Protein AF-A0A6J8BRH9-F1 (afdb_monomer_lite)

Radius of gyration: 33.83 Å; chains: 1; bounding box: 66×39×94 Å

Foldseek 3Di:
DVLVVVLQVLLQVLLVVLCCQFQVLAPPPDPPDPDVVVSVVSNVQSVVVLVPDHPVCSSQQVPPPPDDPRDRPGTNGDPVRVVVSVVSSVVSVCSVVVVVVVCCVVVVVVCVVVVVLVVVLVVVVVVVVVVPQDPDVCNVVVVVVVVVVVVVDDPPDPVVVVVVVVVVVVVVVVNVVVVVVSVVVVVVVVVVVVVVVVVVVVVVVD

pLDDT: mean 74.76, std 11.79, range [47.53, 92.44]

InterPro domains:
  IPR050927 Transient receptor potential cation channel M [PTHR13800] (3-204)

Secondary structure (DSSP, 8-state):
-HHHHHHHHHHHHHHHHHHHHH-TT-----TT---HHHHHHHHHHHHHHHTT---HHHHTT---S---TT-TT-----THHHHHHHHHHHHHHHHHHHHHHHHHHHHHHHHHHHHHHHHHHHHHHHHHHHHSS--TTTHHHHHHHHHHHHHHS-TT-THHHHHHHHHHHHHHHHHHHHHHHHHHHHHHHHHHHHHHHHHHHHTT--

Organism: Mytilus coruscus (NCBI:txid42192)

Structure (mmCIF, N/CA/C/O backbone):
data_AF-A0A6J8BRH9-F1
#
_entry.id   AF-A0A6J8BRH9-F1
#
loop_
_atom_site.group_PDB
_atom_site.id
_atom_site.type_symbol
_atom_site.label_atom_id
_atom_site.label_alt_id
_atom_site.label_comp_id
_atom_site.label_asym_id
_atom_site.label_entity_id
_atom_site.label_seq_id
_atom_site.pdbx_PDB_ins_code
_atom_site.Cartn_x
_atom_site.Cartn_y
_atom_site.Cartn_z
_atom_site.occupancy
_atom_site.B_iso_or_equiv
_atom_site.auth_seq_id
_atom_site.auth_comp_id
_atom_site.auth_asym_id
_atom_site.auth_atom_id
_atom_site.pdbx_PDB_model_num
ATOM 1 N N . MET A 1 1 ? -7.204 -7.139 -3.405 1.00 72.88 1 MET A N 1
ATOM 2 C CA . MET A 1 1 ? -7.103 -8.160 -4.470 1.00 72.88 1 MET A CA 1
ATOM 3 C C . MET A 1 1 ? -7.264 -7.558 -5.860 1.00 72.88 1 MET A C 1
ATOM 5 O O . MET A 1 1 ? -6.291 -7.585 -6.588 1.00 72.88 1 MET A O 1
ATOM 9 N N . GLN A 1 2 ? -8.403 -6.949 -6.219 1.00 81.94 2 GLN A N 1
ATOM 10 C CA . GLN A 1 2 ? -8.623 -6.393 -7.574 1.00 81.94 2 GLN A CA 1
ATOM 11 C C . GLN A 1 2 ? -7.566 -5.365 -8.014 1.00 81.94 2 GLN A C 1
ATOM 13 O O . GLN A 1 2 ? -7.075 -5.433 -9.131 1.00 81.94 2 GLN A O 1
ATOM 18 N N . TYR A 1 3 ? -7.159 -4.476 -7.105 1.00 83.31 3 TYR A N 1
ATOM 19 C CA . TYR A 1 3 ? -6.079 -3.519 -7.345 1.00 83.31 3 TYR A CA 1
ATOM 20 C C . TYR A 1 3 ? -4.750 -4.186 -7.745 1.00 83.31 3 TYR A C 1
ATOM 22 O O . TYR A 1 3 ? -4.126 -3.776 -8.716 1.00 83.31 3 TYR A O 1
ATOM 30 N N . LEU A 1 4 ? -4.357 -5.252 -7.038 1.00 85.62 4 LEU A N 1
ATOM 31 C CA . LEU A 1 4 ? -3.109 -5.968 -7.314 1.00 85.62 4 LEU A CA 1
ATOM 32 C C . LEU A 1 4 ? -3.134 -6.617 -8.698 1.00 85.62 4 LEU A C 1
ATOM 34 O O . LEU A 1 4 ? -2.131 -6.584 -9.391 1.00 85.62 4 LEU A O 1
ATOM 38 N N . VAL A 1 5 ? -4.290 -7.135 -9.125 1.00 88.81 5 VAL A N 1
ATOM 39 C CA . VAL A 1 5 ? -4.449 -7.730 -10.461 1.00 88.81 5 VAL A CA 1
ATOM 40 C C . VAL A 1 5 ? -4.259 -6.676 -11.556 1.00 88.81 5 VAL A C 1
ATOM 42 O O . VAL A 1 5 ? -3.514 -6.899 -12.506 1.00 88.81 5 VAL A O 1
ATOM 45 N N . ILE A 1 6 ? -4.874 -5.500 -11.406 1.00 88.94 6 ILE A N 1
ATOM 46 C CA . ILE A 1 6 ? -4.730 -4.399 -12.373 1.00 88.94 6 ILE A CA 1
ATOM 47 C C . ILE A 1 6 ? -3.273 -3.918 -12.424 1.00 88.94 6 ILE A C 1
ATOM 49 O O . ILE A 1 6 ? -2.717 -3.747 -13.504 1.00 88.94 6 ILE A O 1
ATOM 53 N N . LEU A 1 7 ? -2.636 -3.772 -11.261 1.00 88.88 7 LEU A N 1
ATOM 54 C CA . LEU A 1 7 ? -1.235 -3.376 -11.148 1.00 88.88 7 LEU A CA 1
ATOM 55 C C . LEU A 1 7 ? -0.293 -4.398 -11.803 1.00 88.88 7 LEU A C 1
ATOM 57 O O . LEU A 1 7 ? 0.584 -4.007 -12.564 1.00 88.88 7 LEU A O 1
ATOM 61 N N . THR A 1 8 ? -0.510 -5.700 -11.599 1.00 89.44 8 THR A N 1
ATOM 62 C CA . THR A 1 8 ? 0.300 -6.742 -12.254 1.00 89.44 8 THR A CA 1
ATOM 63 C C . THR A 1 8 ? 0.185 -6.720 -13.777 1.00 89.44 8 THR A C 1
ATOM 65 O O . THR A 1 8 ? 1.184 -6.924 -14.460 1.00 89.44 8 THR A O 1
ATOM 68 N N . ILE A 1 9 ? -1.004 -6.429 -14.316 1.00 91.38 9 ILE A N 1
ATOM 69 C CA . ILE A 1 9 ? -1.216 -6.329 -15.767 1.00 91.38 9 ILE A CA 1
ATOM 70 C C . ILE A 1 9 ? -0.469 -5.114 -16.331 1.00 91.38 9 ILE A C 1
ATOM 72 O O . ILE A 1 9 ? 0.171 -5.227 -17.373 1.00 91.38 9 ILE A O 1
ATOM 76 N N . LEU A 1 10 ? -0.506 -3.975 -15.633 1.00 91.31 10 LEU A N 1
ATOM 77 C CA . LEU A 1 10 ? 0.216 -2.765 -16.039 1.00 91.31 10 LEU A CA 1
ATOM 78 C C . LEU A 1 10 ? 1.737 -2.950 -16.004 1.00 91.31 10 LEU A C 1
ATOM 80 O O . LEU A 1 10 ? 2.406 -2.557 -16.955 1.00 91.31 10 LEU A O 1
ATOM 84 N N . ILE A 1 11 ? 2.272 -3.584 -14.954 1.00 92.25 11 ILE A N 1
ATOM 85 C CA . ILE A 1 11 ? 3.708 -3.894 -14.842 1.00 92.25 11 ILE A CA 1
ATOM 86 C C . ILE A 1 11 ? 4.146 -4.803 -15.995 1.00 92.25 11 ILE A C 1
ATOM 88 O O . ILE A 1 11 ? 5.157 -4.535 -16.639 1.00 92.25 11 ILE A O 1
ATOM 92 N N . PHE A 1 12 ? 3.378 -5.858 -16.284 1.00 91.38 12 PHE A N 1
ATOM 93 C CA . PHE A 1 12 ? 3.691 -6.773 -17.380 1.00 91.38 12 PHE A CA 1
ATOM 94 C C . PHE A 1 12 ? 3.662 -6.062 -18.739 1.00 91.38 12 PHE A C 1
ATOM 96 O O . PHE A 1 12 ? 4.592 -6.214 -19.528 1.00 91.38 12 PHE A O 1
ATOM 103 N N . ALA A 1 13 ? 2.638 -5.243 -18.998 1.00 92.12 13 ALA A N 1
ATOM 104 C CA . ALA A 1 13 ? 2.520 -4.488 -20.243 1.00 92.12 13 ALA A CA 1
ATOM 105 C C . ALA A 1 13 ? 3.693 -3.513 -20.451 1.00 92.12 13 ALA A C 1
ATOM 107 O O . ALA A 1 13 ? 4.291 -3.506 -21.525 1.00 92.12 13 ALA A O 1
ATOM 108 N N . ALA A 1 14 ? 4.057 -2.738 -19.425 1.00 91.31 14 ALA A N 1
ATOM 109 C CA . ALA A 1 14 ? 5.187 -1.812 -19.492 1.00 91.31 14 ALA A CA 1
ATOM 110 C C . ALA A 1 14 ? 6.524 -2.545 -19.689 1.00 91.31 14 ALA A C 1
ATOM 112 O O . ALA A 1 14 ? 7.329 -2.136 -20.520 1.00 91.31 14 ALA A O 1
ATOM 113 N N . GLY A 1 15 ? 6.728 -3.671 -18.996 1.00 90.31 15 GLY A N 1
ATOM 114 C CA . GLY A 1 15 ? 7.932 -4.490 -19.146 1.00 90.31 15 GLY A CA 1
ATOM 115 C C . GLY A 1 15 ? 8.133 -4.995 -20.573 1.00 90.31 15 GLY A C 1
ATOM 116 O O . GLY A 1 15 ? 9.235 -4.885 -21.111 1.00 90.31 15 GLY A O 1
ATOM 117 N N . VAL A 1 16 ? 7.072 -5.498 -21.219 1.00 88.44 16 VAL A N 1
ATOM 118 C CA . VAL A 1 16 ? 7.152 -5.946 -22.621 1.00 88.44 16 VAL A CA 1
ATOM 119 C C . VAL A 1 16 ? 7.504 -4.785 -23.552 1.00 88.44 16 VAL A C 1
ATOM 121 O O . VAL A 1 16 ? 8.342 -4.960 -24.432 1.00 88.44 16 VAL A O 1
ATOM 124 N N . VAL A 1 17 ? 6.914 -3.602 -23.349 1.00 89.00 17 VAL A N 1
ATOM 125 C CA . VAL A 1 17 ? 7.198 -2.413 -24.172 1.00 89.00 17 VAL A CA 1
ATOM 126 C C . VAL A 1 17 ? 8.648 -1.951 -24.012 1.00 89.00 17 VAL A C 1
ATOM 128 O O . VAL A 1 17 ? 9.311 -1.694 -25.013 1.00 89.00 17 VAL A O 1
ATOM 131 N N . TYR A 1 18 ? 9.178 -1.906 -22.787 1.00 87.19 18 TYR A N 1
ATOM 132 C CA . TYR A 1 18 ? 10.583 -1.550 -22.563 1.00 87.19 18 TYR A CA 1
ATOM 133 C C . TYR A 1 18 ? 11.533 -2.551 -23.207 1.00 87.19 18 TYR A C 1
ATOM 135 O O . TYR A 1 18 ? 12.453 -2.155 -23.913 1.00 87.19 18 TYR A O 1
ATOM 143 N N . HIS A 1 19 ? 11.290 -3.849 -23.022 1.00 81.88 19 HIS A N 1
ATOM 144 C CA . HIS A 1 19 ? 12.142 -4.871 -23.619 1.00 81.88 19 HIS A CA 1
ATOM 145 C C . HIS A 1 19 ? 12.060 -4.859 -25.155 1.00 81.88 19 HIS A C 1
ATOM 147 O O . HIS A 1 19 ? 13.045 -5.169 -25.814 1.00 81.88 19 HIS A O 1
ATOM 153 N N . ALA A 1 20 ? 10.911 -4.511 -25.740 1.00 83.06 20 ALA A N 1
ATOM 154 C CA . ALA A 1 20 ? 10.769 -4.390 -27.189 1.00 83.06 20 ALA A CA 1
ATOM 155 C C . ALA A 1 20 ? 11.531 -3.182 -27.760 1.00 83.06 20 ALA A C 1
ATOM 157 O O . ALA A 1 20 ? 12.119 -3.298 -28.831 1.00 83.06 20 ALA A O 1
ATOM 158 N N . ASN A 1 21 ? 11.540 -2.050 -27.049 1.00 83.00 21 ASN A N 1
ATOM 159 C CA . ASN A 1 21 ? 12.185 -0.824 -27.523 1.00 83.00 21 ASN A CA 1
ATOM 160 C C . ASN A 1 21 ? 13.696 -0.795 -27.259 1.00 83.00 21 ASN A C 1
ATOM 162 O O . ASN A 1 21 ? 14.451 -0.362 -28.118 1.00 83.00 21 ASN A O 1
ATOM 166 N N . VAL A 1 22 ? 14.138 -1.255 -26.086 1.00 79.25 22 VAL A N 1
ATOM 167 C CA . VAL A 1 22 ? 15.550 -1.184 -25.671 1.00 79.25 22 VAL A CA 1
ATOM 168 C C . VAL A 1 22 ? 16.408 -2.228 -26.394 1.00 79.25 22 VAL A C 1
ATOM 170 O O . VAL A 1 22 ? 17.587 -1.999 -26.626 1.00 79.25 22 VAL A O 1
ATOM 173 N N . TYR A 1 23 ? 15.833 -3.364 -26.796 1.00 75.19 23 TYR A N 1
ATOM 174 C CA . TYR A 1 23 ? 16.570 -4.506 -27.348 1.00 75.19 23 TYR A CA 1
ATOM 175 C C . TYR A 1 23 ? 16.107 -4.885 -28.771 1.00 75.19 23 TYR A C 1
ATOM 177 O O . TYR A 1 23 ? 15.558 -5.974 -28.968 1.00 75.19 23 TYR A O 1
ATOM 185 N N . PRO A 1 24 ? 16.327 -4.029 -29.790 1.00 69.75 24 PRO A N 1
ATOM 186 C CA . PRO A 1 24 ? 15.814 -4.252 -31.146 1.00 69.75 24 PRO A CA 1
ATOM 187 C C . PRO A 1 24 ? 16.518 -5.397 -31.894 1.00 69.75 24 PRO A C 1
ATOM 189 O O . PRO A 1 24 ? 15.890 -6.090 -32.693 1.00 69.75 24 PRO A O 1
ATOM 192 N N . SER A 1 25 ? 17.808 -5.628 -31.625 1.00 62.72 25 SER A N 1
ATOM 193 C CA . SER A 1 25 ? 18.638 -6.625 -32.330 1.00 62.72 25 SER A CA 1
ATOM 194 C C . SER A 1 25 ? 18.585 -8.027 -31.709 1.00 62.72 25 SER A C 1
ATOM 196 O O . SER A 1 25 ? 19.198 -8.971 -32.215 1.00 62.72 25 SER A O 1
ATOM 198 N N . HIS A 1 26 ? 17.831 -8.198 -30.623 1.00 62.12 26 HIS A N 1
ATOM 199 C CA . HIS A 1 26 ? 17.626 -9.493 -29.993 1.00 62.12 26 HIS A CA 1
ATOM 200 C C . HIS A 1 26 ? 16.593 -10.317 -30.775 1.00 62.12 26 HIS A C 1
ATOM 202 O O . HIS A 1 26 ? 15.391 -10.049 -30.751 1.00 62.12 26 HIS A O 1
ATOM 208 N N . THR A 1 27 ? 17.037 -11.385 -31.439 1.00 55.44 27 THR A N 1
ATOM 209 C CA . THR A 1 27 ? 16.127 -12.316 -32.116 1.00 55.44 27 THR A CA 1
ATOM 210 C C . THR A 1 27 ? 15.354 -13.159 -31.091 1.00 55.44 27 THR A C 1
ATOM 212 O O . THR A 1 27 ? 15.880 -14.060 -30.443 1.00 55.44 27 THR A O 1
ATOM 215 N N . VAL A 1 28 ? 14.057 -12.873 -30.937 1.00 55.53 28 VAL A N 1
ATOM 216 C CA . VAL A 1 28 ? 13.112 -13.657 -30.107 1.00 55.53 28 VAL A CA 1
ATOM 217 C C . VAL A 1 28 ? 12.636 -14.934 -30.839 1.00 55.53 28 VAL A C 1
ATOM 219 O O . VAL A 1 28 ? 11.885 -15.741 -30.302 1.00 55.53 28 VAL A O 1
ATOM 222 N N . THR A 1 29 ? 13.103 -15.168 -32.067 1.00 47.53 29 THR A N 1
ATOM 223 C CA . THR A 1 29 ? 12.671 -16.227 -32.999 1.00 47.53 29 THR A CA 1
ATOM 224 C C . THR A 1 29 ? 13.363 -17.589 -32.809 1.00 47.53 29 THR A C 1
ATOM 226 O O . THR A 1 29 ? 13.460 -18.373 -33.751 1.00 47.53 29 THR A O 1
ATOM 229 N N . GLY A 1 30 ? 13.814 -17.914 -31.593 1.00 47.53 30 GLY A N 1
ATOM 230 C CA . GLY A 1 30 ? 14.392 -19.220 -31.246 1.00 47.53 30 GLY A CA 1
ATOM 231 C C . GLY A 1 30 ? 13.517 -20.007 -30.253 1.00 47.53 30 GLY A C 1
ATOM 232 O O . GLY A 1 30 ? 13.385 -19.564 -29.112 1.00 47.53 30 GLY A O 1
ATOM 233 N N . PRO A 1 31 ? 12.966 -21.189 -30.609 1.00 51.94 31 PRO A N 1
ATOM 234 C CA . PRO A 1 31 ? 12.081 -21.970 -29.735 1.00 51.94 31 PRO A CA 1
ATOM 235 C C . PRO A 1 31 ? 12.765 -22.598 -28.505 1.00 51.94 31 PRO A C 1
ATOM 237 O O . PRO A 1 31 ? 12.092 -23.223 -27.691 1.00 51.94 31 PRO A O 1
ATOM 240 N N . SER A 1 32 ? 14.084 -22.451 -28.345 1.00 53.47 32 SER A N 1
ATOM 241 C CA . SER A 1 32 ? 14.862 -23.097 -27.278 1.00 53.47 32 SER A CA 1
ATOM 242 C C . SER A 1 32 ? 15.145 -22.220 -26.053 1.00 53.47 32 SER A C 1
ATOM 244 O O . SER A 1 32 ? 15.653 -22.739 -25.066 1.00 53.47 32 SER A O 1
ATOM 246 N N . ASN A 1 33 ? 14.834 -20.917 -26.079 1.00 55.62 33 ASN A N 1
ATOM 247 C CA . ASN A 1 33 ? 15.371 -19.967 -25.092 1.00 55.62 33 ASN A CA 1
ATOM 248 C C . ASN A 1 33 ? 14.282 -19.127 -24.405 1.00 55.62 33 ASN A C 1
ATOM 250 O O . ASN A 1 33 ? 14.471 -17.929 -24.194 1.00 55.62 33 ASN A O 1
ATOM 254 N N . ILE A 1 34 ? 13.131 -19.706 -24.060 1.00 57.88 34 ILE A N 1
ATOM 255 C CA . ILE A 1 34 ? 12.228 -19.088 -23.074 1.00 57.88 34 ILE A CA 1
ATOM 256 C C . ILE A 1 34 ? 12.721 -19.535 -21.697 1.00 57.88 34 ILE A C 1
ATOM 258 O O . ILE A 1 34 ? 12.139 -20.406 -21.057 1.00 57.88 34 ILE A O 1
ATOM 262 N N . GLU A 1 35 ? 13.864 -19.010 -21.265 1.00 60.69 35 GLU A N 1
ATOM 263 C CA . GLU A 1 35 ? 14.314 -19.257 -19.901 1.00 60.69 35 GLU A CA 1
ATOM 264 C C . GLU A 1 35 ? 13.335 -18.571 -18.946 1.00 60.69 35 GLU A C 1
ATOM 266 O O . GLU A 1 35 ? 13.096 -17.368 -19.057 1.00 60.69 35 GLU A O 1
ATOM 271 N N . TYR A 1 36 ? 12.764 -19.322 -18.001 1.00 56.12 36 TYR A N 1
ATOM 272 C CA . TYR A 1 36 ? 11.842 -18.805 -16.978 1.00 56.12 36 TYR A CA 1
ATOM 273 C C . TYR A 1 36 ? 12.416 -17.600 -16.207 1.00 56.12 36 TYR A C 1
ATOM 275 O O . TYR A 1 36 ? 11.672 -16.749 -15.723 1.00 56.12 36 TYR A O 1
ATOM 283 N N . TRP A 1 37 ? 13.745 -17.490 -16.155 1.00 59.56 37 TRP A N 1
ATOM 284 C CA . TRP A 1 37 ? 14.481 -16.366 -15.581 1.00 59.56 37 TRP A CA 1
ATOM 285 C C . TRP A 1 37 ? 14.339 -15.059 -16.379 1.00 59.56 37 TRP A C 1
ATOM 287 O O . TRP A 1 37 ? 14.458 -13.985 -15.798 1.00 59.56 37 TRP A O 1
ATOM 297 N N . ARG A 1 38 ? 14.008 -15.103 -17.677 1.00 65.56 38 ARG A N 1
ATOM 298 C CA . ARG A 1 38 ? 13.915 -13.905 -18.531 1.00 65.56 38 ARG A CA 1
ATOM 299 C C . ARG A 1 38 ? 12.629 -13.108 -18.319 1.00 65.56 38 ARG A C 1
ATOM 301 O O . ARG A 1 38 ? 12.639 -11.885 -18.424 1.00 65.56 38 ARG A O 1
ATOM 308 N N . THR A 1 39 ? 11.527 -13.765 -17.950 1.00 73.50 39 THR A N 1
ATOM 309 C CA . THR A 1 39 ? 10.293 -13.062 -17.553 1.00 73.50 39 THR A CA 1
ATOM 310 C C . THR A 1 39 ? 10.511 -12.228 -16.290 1.00 73.50 39 THR A C 1
ATOM 312 O O . THR A 1 39 ? 9.929 -11.155 -16.157 1.00 73.50 39 THR A O 1
ATOM 315 N N . TRP A 1 40 ? 11.388 -12.676 -15.387 1.00 78.00 40 TRP A N 1
ATOM 316 C CA . TRP A 1 40 ? 11.765 -11.914 -14.198 1.00 78.00 40 TRP A CA 1
ATOM 317 C C . TRP A 1 40 ? 12.530 -10.632 -14.555 1.00 78.00 40 TRP A C 1
ATOM 319 O O . TRP A 1 40 ? 12.191 -9.563 -14.051 1.00 78.00 40 TRP A O 1
ATOM 329 N N . THR A 1 41 ? 13.477 -10.704 -15.495 1.00 74.75 41 THR A N 1
ATOM 330 C CA . THR A 1 41 ? 14.235 -9.540 -15.988 1.00 74.75 41 THR A CA 1
ATOM 331 C C . THR A 1 41 ? 13.323 -8.452 -16.562 1.00 74.75 41 THR A C 1
ATOM 333 O O . THR A 1 41 ? 13.514 -7.271 -16.286 1.00 74.75 41 THR A O 1
ATOM 336 N N . ILE A 1 42 ? 12.285 -8.851 -17.303 1.00 83.31 42 ILE A N 1
ATOM 337 C CA . ILE A 1 42 ? 11.310 -7.939 -17.922 1.00 83.31 42 ILE A CA 1
ATOM 338 C C . ILE A 1 42 ? 10.428 -7.245 -16.872 1.00 83.31 42 ILE A C 1
ATOM 340 O O . ILE A 1 42 ? 10.039 -6.091 -17.041 1.00 83.31 42 ILE A O 1
ATOM 344 N N . LEU A 1 43 ? 10.097 -7.944 -15.785 1.00 86.62 43 LEU A N 1
ATOM 345 C CA . LEU A 1 43 ? 9.192 -7.441 -14.750 1.00 86.62 43 LEU A CA 1
ATOM 346 C C . LEU A 1 43 ? 9.892 -6.595 -13.691 1.00 86.62 43 LEU A C 1
ATOM 348 O O . LEU A 1 43 ? 9.248 -5.753 -13.070 1.00 86.62 43 LEU A O 1
ATOM 352 N N . GLN A 1 44 ? 11.189 -6.804 -13.482 1.00 86.94 44 GLN A N 1
ATOM 353 C CA . GLN A 1 44 ? 11.930 -6.168 -12.402 1.00 86.94 44 GLN A CA 1
ATOM 354 C C . GLN A 1 44 ? 11.979 -4.639 -12.551 1.00 86.94 44 GLN A C 1
ATOM 356 O O . GLN A 1 44 ? 11.668 -3.933 -11.593 1.00 86.94 44 GLN A O 1
ATOM 361 N N . ILE A 1 45 ? 12.297 -4.121 -13.741 1.00 88.44 45 ILE A N 1
ATOM 362 C CA . ILE A 1 45 ? 12.382 -2.672 -14.006 1.00 88.44 45 ILE A CA 1
ATOM 363 C C . ILE A 1 45 ? 11.037 -1.963 -13.733 1.00 88.44 45 ILE A C 1
ATOM 365 O O . ILE A 1 45 ? 10.983 -1.130 -12.826 1.00 88.44 45 ILE A O 1
ATOM 369 N N . PRO A 1 46 ? 9.918 -2.300 -14.411 1.00 91.56 46 PRO A N 1
ATOM 370 C CA . PRO A 1 46 ? 8.631 -1.635 -14.179 1.00 91.56 46 PRO A CA 1
ATOM 371 C C . PRO A 1 46 ? 8.052 -1.880 -12.776 1.00 91.56 46 PRO A C 1
ATOM 373 O O . PRO A 1 46 ? 7.222 -1.091 -12.322 1.00 91.56 46 PRO A O 1
ATOM 376 N N . TYR A 1 47 ? 8.464 -2.948 -12.081 1.00 91.19 47 TYR A N 1
ATOM 377 C CA . TYR A 1 47 ? 8.095 -3.206 -10.686 1.00 91.19 47 TYR A CA 1
ATOM 378 C C . TYR A 1 47 ? 8.757 -2.212 -9.731 1.00 91.19 47 TYR A C 1
ATOM 380 O O . TYR A 1 47 ? 8.063 -1.568 -8.945 1.00 91.19 47 TYR A O 1
ATOM 388 N N . TRP A 1 48 ? 10.078 -2.045 -9.810 1.00 91.81 48 TRP A N 1
ATOM 389 C CA . TRP A 1 48 ? 10.799 -1.098 -8.957 1.00 91.81 48 TRP A CA 1
ATOM 390 C C . TRP A 1 48 ? 10.403 0.358 -9.236 1.00 91.81 48 TRP A C 1
ATOM 392 O O . TRP A 1 48 ? 10.344 1.164 -8.307 1.00 91.81 48 TRP A O 1
ATOM 402 N N . GLN A 1 49 ? 9.992 0.665 -10.468 1.00 90.75 49 GLN A N 1
ATOM 403 C CA . GLN A 1 49 ? 9.421 1.964 -10.828 1.00 90.75 49 GLN A CA 1
ATOM 404 C C . GLN A 1 49 ? 8.150 2.318 -10.040 1.00 90.75 49 GLN A C 1
ATOM 406 O O . GLN A 1 49 ? 7.926 3.485 -9.733 1.00 90.75 49 GLN A O 1
ATOM 411 N N . VAL A 1 50 ? 7.337 1.339 -9.628 1.00 90.62 50 VAL A N 1
ATOM 412 C CA . VAL A 1 50 ? 6.174 1.600 -8.753 1.00 90.62 50 VAL A CA 1
ATOM 413 C C . VAL A 1 50 ? 6.607 2.115 -7.373 1.00 90.62 50 VAL A C 1
ATOM 415 O O . VAL A 1 50 ? 5.852 2.830 -6.717 1.00 90.62 50 VAL A O 1
ATOM 418 N N . TYR A 1 51 ? 7.822 1.779 -6.937 1.00 88.56 51 TYR A N 1
ATOM 419 C CA . TYR A 1 51 ? 8.399 2.218 -5.666 1.00 88.56 51 TYR A CA 1
ATOM 420 C C . TYR A 1 51 ? 9.252 3.491 -5.785 1.00 88.56 51 TYR A C 1
ATOM 422 O O . TYR A 1 51 ? 9.714 3.991 -4.762 1.00 88.56 51 TYR A O 1
ATOM 430 N N . GLY A 1 52 ? 9.415 4.040 -6.994 1.00 87.94 52 GLY A N 1
ATOM 431 C CA . GLY A 1 52 ? 10.128 5.298 -7.247 1.00 87.94 52 GLY A CA 1
ATOM 432 C C . GLY A 1 52 ? 11.537 5.156 -7.833 1.00 87.94 52 GLY A C 1
ATOM 433 O O . GLY A 1 52 ? 12.174 6.171 -8.093 1.00 87.94 52 GLY A O 1
ATOM 434 N N . GLU A 1 53 ? 12.014 3.938 -8.086 1.00 90.38 53 GLU A N 1
ATOM 435 C CA . GLU A 1 53 ? 13.314 3.699 -8.729 1.00 90.38 53 GLU A CA 1
ATOM 436 C C . GLU A 1 53 ? 13.160 3.703 -10.256 1.00 9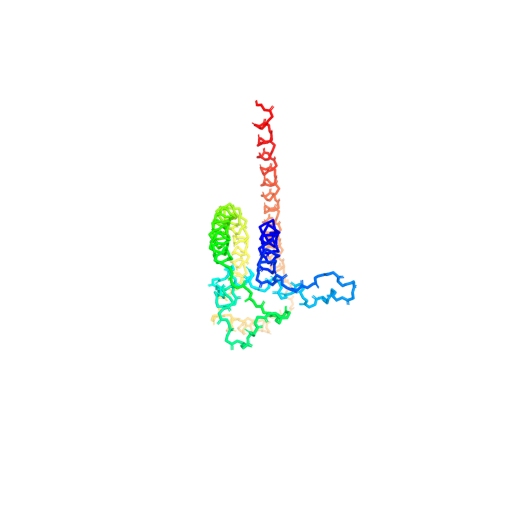0.38 53 GLU A C 1
ATOM 438 O O . GLU A 1 53 ? 12.477 2.845 -10.815 1.00 90.38 53 GLU A O 1
ATOM 443 N N . LEU A 1 54 ? 13.756 4.679 -10.948 1.00 86.12 54 LEU A N 1
ATOM 444 C CA . LEU A 1 54 ? 13.460 4.939 -12.365 1.00 86.12 54 LEU A CA 1
ATOM 445 C C . LEU A 1 54 ? 14.343 4.152 -13.352 1.00 86.12 54 LEU A C 1
ATOM 447 O O . LEU A 1 54 ? 13.843 3.789 -14.416 1.00 86.12 54 LEU A O 1
ATOM 451 N N . PHE A 1 55 ? 15.603 3.859 -12.996 1.00 83.44 55 PHE A N 1
ATOM 452 C CA . PHE A 1 55 ? 16.610 3.190 -13.848 1.00 83.44 55 PHE A CA 1
ATOM 453 C C . PHE A 1 55 ? 16.742 3.799 -15.263 1.00 83.44 55 PHE A C 1
ATOM 455 O O . PHE A 1 55 ? 16.703 3.083 -16.263 1.00 83.44 55 PHE A O 1
ATOM 462 N N . LEU A 1 56 ? 16.880 5.131 -15.344 1.00 82.00 56 LEU A N 1
ATOM 463 C CA . LEU A 1 56 ? 17.019 5.871 -16.611 1.00 82.00 56 LEU A CA 1
ATOM 464 C C . LEU A 1 56 ? 18.222 5.411 -17.435 1.00 82.00 56 LEU A C 1
ATOM 466 O O . LEU A 1 56 ? 18.059 5.174 -18.623 1.00 82.00 56 LEU A O 1
ATOM 470 N N . ASP A 1 57 ? 19.382 5.212 -16.808 1.00 80.44 57 ASP A N 1
ATOM 471 C CA . ASP A 1 57 ? 20.622 4.857 -17.514 1.00 80.44 57 ASP A CA 1
ATOM 472 C C . ASP A 1 57 ? 20.479 3.552 -18.318 1.00 80.44 57 ASP A C 1
ATOM 474 O O . ASP A 1 57 ? 20.948 3.442 -19.451 1.00 80.44 57 ASP A O 1
ATOM 478 N N . THR A 1 58 ? 19.735 2.587 -17.770 1.00 80.19 58 THR A N 1
ATOM 479 C CA . THR A 1 58 ? 19.415 1.313 -18.429 1.00 80.19 58 THR A CA 1
ATOM 480 C C . THR A 1 58 ? 18.383 1.472 -19.555 1.00 80.19 58 THR A C 1
ATOM 482 O O . THR A 1 58 ? 18.439 0.746 -20.544 1.00 80.19 58 THR A O 1
ATOM 485 N N . LEU A 1 59 ? 17.430 2.402 -19.423 1.00 79.56 59 LEU A N 1
ATOM 486 C CA . LEU A 1 59 ? 16.369 2.652 -20.414 1.00 79.56 59 LEU A CA 1
ATOM 487 C C . LEU A 1 59 ? 16.838 3.533 -21.580 1.00 79.56 59 LEU A C 1
ATOM 489 O O . LEU A 1 59 ? 16.355 3.374 -22.699 1.00 79.56 59 LEU A O 1
ATOM 493 N N . GLU A 1 60 ? 17.761 4.454 -21.315 1.00 79.88 60 GLU A N 1
ATOM 494 C CA . GLU A 1 60 ? 18.403 5.322 -22.304 1.00 79.88 60 GLU A CA 1
ATOM 495 C C . GLU A 1 60 ? 19.596 4.647 -22.986 1.00 79.88 60 GLU A C 1
ATOM 497 O O . GLU A 1 60 ? 20.165 5.215 -23.909 1.00 79.88 60 GLU A O 1
ATOM 502 N N . GLY A 1 61 ? 19.985 3.443 -22.554 1.00 71.12 61 GLY A N 1
ATOM 503 C CA . GLY A 1 61 ? 21.114 2.718 -23.136 1.00 71.12 61 GLY A CA 1
ATOM 504 C C . GLY A 1 61 ? 22.465 3.414 -22.948 1.00 71.12 61 GLY A C 1
ATOM 505 O O . GLY A 1 61 ? 23.408 3.106 -23.667 1.00 71.12 61 GLY A O 1
ATOM 506 N N . ASN A 1 62 ? 22.572 4.315 -21.967 1.00 69.00 62 ASN A N 1
ATOM 507 C CA . ASN A 1 62 ? 23.811 5.008 -21.593 1.00 69.00 62 ASN A CA 1
ATOM 508 C C . ASN A 1 62 ? 24.715 4.155 -20.683 1.00 69.00 62 ASN A C 1
ATOM 510 O O . ASN A 1 62 ? 25.667 4.664 -20.094 1.00 69.00 62 ASN A O 1
ATOM 514 N N . ASP A 1 63 ? 24.413 2.864 -20.541 1.00 65.12 63 ASP A N 1
ATOM 515 C CA . ASP A 1 63 ? 25.205 1.944 -19.736 1.00 65.12 63 ASP A CA 1
ATOM 516 C C . ASP A 1 63 ? 26.568 1.727 -20.416 1.00 65.12 63 ASP A C 1
ATOM 518 O O . ASP A 1 63 ? 26.629 1.294 -21.571 1.00 65.12 63 ASP A O 1
ATOM 522 N N . ASP A 1 64 ? 27.657 2.024 -19.697 1.00 55.31 64 ASP A N 1
ATOM 523 C CA . ASP A 1 64 ? 29.061 2.172 -20.151 1.00 55.31 64 ASP A CA 1
ATOM 524 C C . ASP A 1 64 ? 29.715 0.838 -20.610 1.00 55.31 64 ASP A C 1
ATOM 526 O O . ASP A 1 64 ? 30.923 0.611 -20.553 1.00 55.31 64 ASP A O 1
ATOM 530 N N . SER A 1 65 ? 28.883 -0.103 -21.050 1.00 56.84 65 SER A N 1
ATOM 531 C CA . SER A 1 65 ? 29.145 -1.518 -21.303 1.00 56.84 65 SER A CA 1
ATOM 532 C C . SER A 1 65 ? 29.960 -1.820 -22.570 1.00 56.84 65 SER A C 1
ATOM 534 O O . SER A 1 65 ? 30.099 -2.982 -22.951 1.00 56.84 65 SER A O 1
ATOM 536 N N . GLY A 1 66 ? 30.558 -0.817 -23.221 1.00 52.91 66 GLY A N 1
ATOM 537 C CA . GLY A 1 66 ? 31.428 -1.041 -24.383 1.00 52.91 66 GLY A CA 1
ATOM 538 C C . GLY A 1 66 ? 30.702 -1.667 -25.581 1.00 52.91 66 GLY A C 1
ATOM 539 O O . GLY A 1 66 ? 31.304 -2.416 -26.356 1.00 52.91 66 GLY A O 1
ATOM 540 N N . CYS A 1 67 ? 29.410 -1.375 -25.724 1.00 58.28 67 CYS A N 1
ATOM 541 C CA . CYS A 1 67 ? 28.581 -1.791 -26.844 1.00 58.28 67 CYS A CA 1
ATOM 542 C C . CYS A 1 67 ? 29.068 -1.147 -28.147 1.00 58.28 67 CYS A C 1
ATOM 544 O O . CYS A 1 67 ? 28.778 0.009 -28.436 1.00 58.28 67 CYS A O 1
ATOM 546 N N . LYS A 1 68 ? 29.833 -1.904 -28.939 1.00 53.12 68 LYS A N 1
ATOM 547 C CA . LYS A 1 68 ? 30.007 -1.611 -30.364 1.00 53.12 68 LYS A CA 1
ATOM 548 C C . LYS A 1 68 ? 28.708 -1.972 -31.073 1.00 53.12 68 LYS A C 1
ATOM 550 O O . LYS A 1 68 ? 28.140 -3.026 -30.776 1.00 53.12 68 LYS A O 1
ATOM 555 N N . ASP A 1 69 ? 28.273 -1.095 -31.971 1.00 55.22 69 ASP A N 1
ATOM 556 C CA . ASP A 1 69 ? 27.113 -1.291 -32.839 1.00 55.22 69 ASP A CA 1
ATOM 557 C C . ASP A 1 69 ? 27.059 -2.756 -33.328 1.00 55.22 69 ASP A C 1
ATOM 559 O O . ASP A 1 69 ? 28.070 -3.287 -33.789 1.00 55.22 69 ASP A O 1
ATOM 563 N N . ASP A 1 70 ? 25.906 -3.415 -33.144 1.00 53.28 70 ASP A N 1
ATOM 564 C CA . ASP A 1 70 ? 25.574 -4.811 -33.512 1.00 53.28 70 ASP A CA 1
ATOM 565 C C . ASP A 1 70 ? 25.777 -5.942 -32.479 1.00 53.28 70 ASP A C 1
ATOM 567 O O . ASP A 1 70 ? 25.483 -7.105 -32.781 1.00 53.28 70 ASP A O 1
ATOM 571 N N . ALA A 1 71 ? 26.191 -5.677 -31.236 1.00 56.56 71 ALA A N 1
ATOM 572 C CA . ALA A 1 71 ? 26.163 -6.730 -30.212 1.00 56.56 71 ALA A CA 1
ATOM 573 C C . ALA A 1 71 ? 24.712 -7.055 -29.772 1.00 56.56 71 ALA A C 1
ATOM 575 O O . ALA A 1 71 ? 23.937 -6.145 -29.465 1.00 56.56 71 ALA A O 1
ATOM 576 N N . PRO A 1 72 ? 24.322 -8.348 -29.693 1.00 55.75 72 PRO A N 1
ATOM 577 C CA . PRO A 1 72 ? 22.933 -8.744 -29.477 1.00 55.75 72 PRO A CA 1
ATOM 578 C C . PRO A 1 72 ? 22.369 -8.244 -28.148 1.00 55.75 72 PRO A C 1
ATOM 580 O O . PRO A 1 72 ? 21.173 -8.036 -28.104 1.00 55.75 72 PRO A O 1
ATOM 583 N N . ASN A 1 73 ? 23.206 -7.986 -27.132 1.00 57.94 73 ASN A N 1
ATOM 584 C CA . ASN A 1 73 ? 22.807 -7.599 -25.769 1.00 57.94 73 ASN A CA 1
ATOM 585 C C . ASN A 1 73 ? 22.816 -6.084 -25.495 1.00 57.94 73 ASN A C 1
ATOM 587 O O . ASN A 1 73 ? 22.784 -5.678 -24.333 1.00 57.94 73 ASN A O 1
ATOM 591 N N . CYS A 1 74 ? 22.908 -5.253 -26.531 1.00 64.94 74 CYS A N 1
ATOM 592 C CA . CYS A 1 74 ? 23.075 -3.814 -26.365 1.00 64.94 74 CYS A CA 1
ATOM 593 C C . CYS A 1 74 ? 21.741 -3.070 -26.332 1.00 64.94 74 CYS A C 1
ATOM 595 O O . CYS A 1 74 ? 20.864 -3.297 -27.166 1.00 64.94 74 CYS A O 1
ATOM 597 N N . ALA A 1 75 ? 21.617 -2.179 -25.350 1.00 64.62 75 ALA A N 1
ATOM 598 C CA . ALA A 1 75 ? 20.489 -1.278 -25.205 1.00 64.62 75 ALA A CA 1
ATOM 599 C C . ALA A 1 75 ? 20.576 -0.177 -26.274 1.00 64.62 75 ALA A C 1
ATOM 601 O O . ALA A 1 75 ? 21.453 0.681 -26.216 1.00 64.62 75 ALA A O 1
ATOM 602 N N . ALA A 1 76 ? 19.679 -0.201 -27.255 1.00 65.88 76 ALA A N 1
ATOM 603 C CA . ALA A 1 76 ? 19.492 0.914 -28.170 1.00 65.88 76 ALA A CA 1
ATOM 604 C C . ALA A 1 76 ? 18.585 1.938 -27.478 1.00 65.88 76 ALA A C 1
ATOM 606 O O . ALA A 1 76 ? 17.373 1.747 -27.363 1.00 65.88 76 ALA A O 1
ATOM 607 N N . GLY A 1 77 ? 19.193 3.000 -26.959 1.00 64.69 77 GLY A N 1
ATOM 608 C CA . GLY A 1 77 ? 18.467 4.104 -26.350 1.00 64.69 77 GLY A CA 1
ATOM 609 C C . GLY A 1 77 ? 17.651 4.871 -27.381 1.00 64.69 77 GLY A C 1
ATOM 610 O O . GLY A 1 77 ? 18.218 5.587 -28.202 1.00 64.69 77 GLY A O 1
ATOM 611 N N . ASP A 1 78 ? 16.326 4.756 -27.320 1.00 78.12 78 ASP A N 1
ATOM 612 C CA . ASP A 1 78 ? 15.418 5.659 -28.031 1.00 78.12 78 ASP A CA 1
ATOM 613 C C . ASP A 1 78 ? 14.756 6.624 -27.040 1.00 78.12 78 ASP A C 1
ATOM 615 O O . ASP A 1 78 ? 14.372 6.235 -25.934 1.00 78.12 78 ASP A O 1
ATOM 619 N N . TRP A 1 79 ? 14.565 7.881 -27.448 1.00 82.62 79 TRP A N 1
ATOM 620 C CA . TRP A 1 79 ? 13.948 8.941 -26.636 1.00 82.62 79 TRP A CA 1
ATOM 621 C C . TRP A 1 79 ? 12.489 8.628 -26.272 1.00 82.62 79 TRP A C 1
ATOM 623 O O . TRP A 1 79 ? 11.938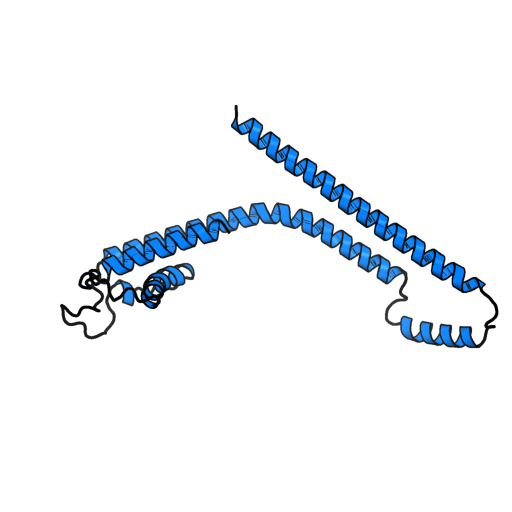 9.179 -25.318 1.00 82.62 79 TRP A O 1
ATOM 633 N N . ILE A 1 80 ? 11.855 7.720 -27.014 1.00 86.44 80 ILE A N 1
ATOM 634 C CA . ILE A 1 80 ? 10.482 7.270 -26.783 1.00 86.44 80 ILE A CA 1
ATOM 635 C C . ILE A 1 80 ? 10.374 6.462 -25.480 1.00 86.44 80 ILE A C 1
ATOM 637 O O . ILE A 1 80 ? 9.385 6.585 -24.753 1.00 86.44 80 ILE A O 1
ATOM 641 N N . THR A 1 81 ? 11.388 5.665 -25.142 1.00 87.88 81 THR A N 1
ATOM 642 C CA . THR A 1 81 ? 11.394 4.798 -23.954 1.00 87.88 81 THR A CA 1
ATOM 643 C C . THR A 1 81 ? 11.259 5.573 -22.631 1.00 87.88 81 THR A C 1
ATOM 645 O O . THR A 1 81 ? 10.342 5.252 -21.864 1.00 87.88 81 THR A O 1
ATOM 648 N N . PRO A 1 82 ? 12.064 6.619 -22.340 1.00 88.19 82 PRO A N 1
ATOM 649 C CA . PRO A 1 82 ? 11.902 7.412 -21.119 1.00 88.19 82 PRO A CA 1
ATOM 650 C C . PRO A 1 82 ? 10.578 8.194 -21.087 1.00 88.19 82 PRO A C 1
ATOM 652 O O . PRO A 1 82 ? 9.989 8.364 -20.017 1.00 88.19 82 PRO A O 1
ATOM 655 N N . VAL A 1 83 ? 10.040 8.606 -22.242 1.00 90.31 83 VAL A N 1
ATOM 656 C CA . VAL A 1 83 ? 8.715 9.249 -22.320 1.00 90.31 83 VAL A CA 1
ATOM 657 C C . VAL A 1 83 ? 7.608 8.273 -21.910 1.00 90.31 83 VAL A C 1
ATOM 659 O O . VAL A 1 83 ? 6.755 8.618 -21.089 1.00 90.31 83 VAL A O 1
ATOM 662 N N . ILE A 1 84 ? 7.634 7.037 -22.421 1.00 90.88 84 ILE A N 1
ATOM 663 C CA . ILE A 1 84 ? 6.694 5.980 -22.014 1.00 90.88 84 ILE A CA 1
ATOM 664 C C . ILE A 1 84 ? 6.829 5.694 -20.514 1.00 90.88 84 ILE A C 1
ATOM 666 O O . ILE A 1 84 ? 5.811 5.548 -19.833 1.00 90.88 84 ILE A O 1
ATOM 670 N N . ALA A 1 85 ? 8.054 5.681 -19.981 1.00 91.12 85 ALA A N 1
ATOM 671 C CA . ALA A 1 85 ? 8.293 5.474 -18.556 1.00 91.12 85 ALA A CA 1
ATOM 672 C C . ALA A 1 85 ? 7.699 6.582 -17.676 1.00 91.12 85 ALA A C 1
ATOM 674 O O . ALA A 1 85 ? 7.074 6.286 -16.653 1.00 91.12 85 ALA A O 1
ATOM 675 N N . ALA A 1 86 ? 7.795 7.843 -18.100 1.00 91.19 86 ALA A N 1
ATOM 676 C CA . ALA A 1 86 ? 7.167 8.965 -17.407 1.00 91.19 86 ALA A CA 1
ATOM 677 C C . ALA A 1 86 ? 5.631 8.850 -17.393 1.00 91.19 86 ALA A C 1
ATOM 679 O O . ALA A 1 86 ? 5.000 9.018 -16.345 1.00 91.19 86 ALA A O 1
ATOM 680 N N . PHE A 1 87 ? 5.015 8.502 -18.530 1.00 92.19 87 PHE A N 1
ATOM 681 C CA . PHE A 1 87 ? 3.569 8.264 -18.601 1.00 92.19 87 PHE A CA 1
ATOM 682 C C . PHE A 1 87 ? 3.134 7.078 -17.737 1.00 92.19 87 PHE A C 1
ATOM 684 O O . PHE A 1 87 ? 2.125 7.173 -17.035 1.00 92.19 87 PHE A O 1
ATOM 691 N N . TYR A 1 88 ? 3.895 5.983 -17.747 1.00 92.44 88 TYR A N 1
ATOM 692 C CA . TYR A 1 88 ? 3.646 4.822 -16.898 1.00 92.44 88 TYR A CA 1
ATOM 693 C C . TYR A 1 88 ? 3.692 5.190 -15.411 1.00 92.44 88 TYR A C 1
ATOM 695 O O . TYR A 1 88 ? 2.732 4.903 -14.697 1.00 92.44 88 TYR A O 1
ATOM 703 N N . MET A 1 89 ? 4.740 5.883 -14.953 1.00 90.31 89 MET A N 1
ATOM 704 C CA . MET A 1 89 ? 4.850 6.333 -13.561 1.00 90.31 89 MET A CA 1
ATOM 705 C C . MET A 1 89 ? 3.717 7.278 -13.153 1.00 90.31 89 MET A C 1
ATOM 707 O O . MET A 1 89 ? 3.192 7.184 -12.044 1.00 90.31 89 MET A O 1
ATOM 711 N N . MET A 1 90 ? 3.294 8.178 -14.043 1.00 90.56 90 MET A N 1
ATOM 712 C CA . MET A 1 90 ? 2.152 9.048 -13.770 1.00 90.56 90 MET A CA 1
ATOM 713 C C . MET A 1 90 ? 0.862 8.231 -13.605 1.00 90.56 90 MET A C 1
ATOM 715 O O . MET A 1 90 ? 0.109 8.437 -12.652 1.00 90.56 90 MET A O 1
ATOM 719 N N . LEU A 1 91 ? 0.616 7.279 -14.507 1.00 89.94 91 LEU A N 1
ATOM 720 C CA . LEU A 1 91 ? -0.568 6.424 -14.471 1.00 89.94 91 LEU A CA 1
ATOM 721 C C . LEU A 1 91 ? -0.593 5.524 -13.235 1.00 89.94 91 LEU A C 1
ATOM 723 O O . LEU A 1 91 ? -1.641 5.413 -12.598 1.00 89.94 91 LEU A O 1
ATOM 727 N N . THR A 1 92 ? 0.529 4.906 -12.866 1.00 90.12 92 THR A N 1
ATOM 728 C CA . THR A 1 92 ? 0.604 4.056 -11.673 1.00 90.12 92 THR A CA 1
ATOM 729 C C . THR A 1 92 ? 0.437 4.870 -10.403 1.00 90.12 92 THR A C 1
ATOM 731 O O . THR A 1 92 ? -0.320 4.439 -9.542 1.00 90.12 92 THR A O 1
ATOM 734 N N . ASN A 1 93 ? 1.014 6.069 -10.304 1.00 86.81 93 ASN A N 1
ATOM 735 C CA . ASN A 1 93 ? 0.840 6.941 -9.142 1.00 86.81 93 ASN A CA 1
ATOM 736 C C . ASN A 1 93 ? -0.600 7.446 -8.998 1.00 86.81 93 ASN A C 1
ATOM 738 O O . ASN A 1 93 ? -1.161 7.407 -7.901 1.00 86.81 93 ASN A O 1
ATOM 742 N N . TRP A 1 94 ? -1.248 7.853 -10.092 1.00 88.94 94 TRP A N 1
ATOM 743 C CA . TRP A 1 94 ? -2.659 8.255 -10.069 1.00 88.94 94 TRP A CA 1
ATOM 744 C C . TRP A 1 94 ? -3.579 7.085 -9.759 1.00 88.94 94 TRP A C 1
ATOM 746 O O . TRP A 1 94 ? -4.494 7.224 -8.951 1.00 88.94 94 TRP A O 1
ATOM 756 N N . LEU A 1 95 ? -3.329 5.913 -10.333 1.00 83.69 95 LEU A N 1
ATOM 757 C CA . LEU A 1 95 ? -4.124 4.720 -10.071 1.00 83.69 95 LEU A CA 1
ATOM 758 C C . LEU A 1 95 ? -3.910 4.190 -8.642 1.00 83.69 95 LEU A C 1
ATOM 760 O O . LEU A 1 95 ? -4.874 3.809 -7.980 1.00 83.69 95 LEU A O 1
ATOM 764 N N . LEU A 1 96 ? -2.676 4.210 -8.135 1.00 80.56 96 LEU A N 1
ATOM 765 C CA . LEU A 1 96 ? -2.315 3.798 -6.777 1.00 80.56 96 LEU A CA 1
ATOM 766 C C . LEU A 1 96 ? -2.940 4.737 -5.747 1.00 80.56 96 LEU A C 1
ATOM 768 O O . LEU A 1 96 ? -3.687 4.270 -4.892 1.00 80.56 96 LEU A O 1
ATOM 772 N N . LEU A 1 97 ? -2.747 6.051 -5.865 1.00 84.12 97 LEU A N 1
ATOM 773 C CA . LEU A 1 97 ? -3.300 7.014 -4.911 1.00 84.12 97 LEU A CA 1
ATOM 774 C C . LEU A 1 97 ? -4.832 7.057 -4.957 1.00 84.12 97 LEU A C 1
ATOM 776 O O . LEU A 1 97 ? -5.474 6.945 -3.910 1.00 84.12 97 LEU A O 1
ATOM 780 N N . ASN A 1 98 ? -5.440 7.132 -6.144 1.00 82.06 98 ASN A N 1
ATOM 781 C CA . ASN A 1 98 ? -6.897 7.243 -6.259 1.00 82.06 98 ASN A CA 1
ATOM 782 C C . ASN A 1 98 ? -7.611 5.995 -5.738 1.00 82.06 98 ASN A C 1
ATOM 784 O O . ASN A 1 98 ? -8.643 6.101 -5.071 1.00 82.06 98 ASN A O 1
ATOM 788 N N . ILE A 1 99 ? -7.057 4.806 -5.984 1.00 82.94 99 ILE A N 1
ATOM 789 C CA . ILE A 1 99 ? -7.676 3.565 -5.518 1.00 82.94 99 ILE A CA 1
ATOM 790 C C . ILE A 1 99 ? -7.351 3.307 -4.043 1.00 82.94 99 ILE A C 1
ATOM 792 O O . ILE A 1 99 ? -8.240 2.868 -3.313 1.00 82.94 99 ILE A O 1
ATOM 796 N N . VAL A 1 100 ? -6.146 3.616 -3.550 1.00 83.00 100 VAL A N 1
ATOM 797 C CA . VAL A 1 100 ? -5.810 3.468 -2.120 1.00 83.00 100 VAL A CA 1
ATOM 798 C C . VAL A 1 100 ? -6.676 4.386 -1.263 1.00 83.00 100 VAL A C 1
ATOM 800 O O . VAL A 1 100 ? -7.242 3.920 -0.275 1.00 83.00 100 VAL A O 1
ATOM 803 N N . ILE A 1 101 ? -6.874 5.644 -1.662 1.00 81.44 101 ILE A N 1
ATOM 804 C CA . ILE A 1 101 ? -7.737 6.588 -0.937 1.00 81.44 101 ILE A CA 1
ATOM 805 C C . ILE A 1 101 ? -9.207 6.141 -0.998 1.00 81.44 101 ILE A C 1
ATOM 807 O O . ILE A 1 101 ? -9.902 6.144 0.025 1.00 81.44 101 ILE A O 1
ATOM 811 N N . ALA A 1 102 ? -9.696 5.696 -2.160 1.00 81.69 102 ALA A N 1
ATOM 812 C CA . ALA A 1 102 ? -11.064 5.192 -2.305 1.00 81.69 102 ALA A CA 1
ATOM 813 C C . ALA A 1 102 ? -11.310 3.926 -1.464 1.00 81.69 102 ALA A C 1
ATOM 815 O O . ALA A 1 102 ? -12.316 3.818 -0.761 1.00 81.69 102 ALA A O 1
ATOM 816 N N . MET A 1 103 ? -10.372 2.978 -1.471 1.00 79.94 103 MET A N 1
ATOM 817 C CA . MET A 1 103 ? -10.456 1.770 -0.653 1.00 79.94 103 MET A CA 1
ATOM 818 C C . MET A 1 103 ? -10.324 2.087 0.830 1.00 79.94 103 MET A C 1
ATOM 820 O O . MET A 1 103 ? -11.086 1.533 1.616 1.00 79.94 103 MET A O 1
ATOM 824 N N . PHE A 1 104 ? -9.406 2.970 1.224 1.00 74.69 104 PHE A N 1
ATOM 825 C CA . PHE A 1 104 ? -9.245 3.357 2.619 1.00 74.69 104 PHE A CA 1
ATOM 826 C C . PHE A 1 104 ? -10.505 4.053 3.119 1.00 74.69 104 PHE A C 1
ATOM 828 O O . PHE A 1 104 ? -11.081 3.615 4.101 1.00 74.69 104 PHE A O 1
ATOM 835 N N . SER A 1 105 ? -11.030 5.050 2.411 1.00 81.12 105 SER A N 1
ATOM 836 C CA . SER A 1 105 ? -12.248 5.752 2.838 1.00 81.12 105 SER A CA 1
ATOM 837 C C . SER A 1 105 ? -13.483 4.841 2.920 1.00 81.12 105 SER A C 1
ATOM 839 O O . SER A 1 105 ? -14.275 4.967 3.858 1.00 81.12 105 SER A O 1
ATOM 841 N N . ALA A 1 106 ? -13.647 3.892 1.993 1.00 79.38 106 ALA A N 1
ATOM 842 C CA . ALA A 1 106 ? -14.756 2.940 2.013 1.00 79.38 106 ALA A CA 1
ATOM 843 C C . ALA A 1 106 ? -14.575 1.846 3.080 1.00 79.38 106 ALA A C 1
ATOM 845 O O . ALA A 1 106 ? -15.484 1.583 3.870 1.00 79.38 106 ALA A O 1
ATOM 846 N N . ARG A 1 107 ? -13.396 1.219 3.146 1.00 77.75 107 ARG A N 1
ATOM 847 C CA . ARG A 1 107 ? -13.106 0.136 4.095 1.00 77.75 107 ARG A CA 1
ATOM 848 C C . ARG A 1 107 ? -12.936 0.640 5.513 1.00 77.75 107 ARG A C 1
ATOM 850 O O . ARG A 1 107 ? -13.364 -0.052 6.422 1.00 77.75 107 ARG A O 1
ATOM 857 N N . PHE A 1 108 ? -12.394 1.834 5.724 1.00 75.25 108 PHE A N 1
ATOM 858 C CA . PHE A 1 108 ? -12.246 2.413 7.057 1.00 75.25 108 PHE A CA 1
ATOM 859 C C . PHE A 1 108 ? -13.607 2.635 7.721 1.00 75.25 108 PHE A C 1
ATOM 861 O O . PHE A 1 108 ? -13.746 2.361 8.907 1.00 75.25 108 PHE A O 1
ATOM 868 N N . LYS A 1 109 ? -14.645 3.028 6.967 1.00 73.38 109 LYS A N 1
ATOM 869 C CA . LYS A 1 109 ? -16.014 3.151 7.502 1.00 73.38 109 LYS A CA 1
ATOM 870 C C . LYS A 1 109 ? -16.580 1.807 7.972 1.00 73.38 109 LYS A C 1
ATOM 872 O O . LYS A 1 109 ? -17.143 1.727 9.060 1.00 73.38 109 LYS A O 1
ATOM 877 N N . GLU A 1 110 ? -16.407 0.754 7.178 1.00 74.56 110 GLU A N 1
ATOM 878 C CA . GLU A 1 110 ? -16.900 -0.589 7.508 1.00 74.56 110 GLU A CA 1
ATOM 879 C C . GLU A 1 110 ? -16.071 -1.255 8.624 1.00 74.56 110 GLU A C 1
ATOM 881 O O . GLU A 1 110 ? -16.622 -1.774 9.594 1.00 74.56 110 GLU A O 1
ATOM 886 N N . ILE A 1 111 ? -14.739 -1.166 8.548 1.00 76.75 111 ILE A N 1
ATOM 887 C CA . ILE A 1 111 ? -13.805 -1.717 9.540 1.00 76.75 111 ILE A CA 1
ATOM 888 C C . ILE A 1 111 ? -13.967 -1.021 10.885 1.00 76.75 111 ILE A C 1
ATOM 890 O O . ILE A 1 111 ? -13.948 -1.700 11.912 1.00 76.75 111 ILE A O 1
ATOM 894 N N . ARG A 1 112 ? -14.147 0.304 10.908 1.00 71.62 112 ARG A N 1
ATOM 895 C CA . ARG A 1 112 ? -14.346 1.045 12.155 1.00 71.62 112 ARG A CA 1
ATOM 896 C C . ARG A 1 112 ? -15.583 0.540 12.895 1.00 71.62 112 ARG A C 1
ATOM 898 O O . ARG A 1 112 ? -15.506 0.297 14.094 1.00 71.62 112 ARG A O 1
ATOM 905 N N . LYS A 1 113 ? -16.680 0.284 12.177 1.00 76.12 113 LYS A N 1
ATOM 906 C CA . LYS A 1 113 ? -17.924 -0.225 12.762 1.00 76.12 113 LYS A CA 1
ATOM 907 C C . LYS A 1 113 ? -17.751 -1.607 13.411 1.00 76.12 113 LYS A C 1
ATOM 909 O O . LYS A 1 113 ? -18.075 -1.780 14.584 1.00 76.12 113 LYS A O 1
ATOM 914 N N . HIS A 1 114 ? -17.172 -2.563 12.684 1.00 74.44 114 HIS A N 1
ATOM 915 C CA . HIS A 1 114 ? -16.935 -3.913 13.211 1.00 74.44 114 HIS A CA 1
ATOM 916 C C . HIS A 1 114 ? -15.870 -3.948 14.320 1.00 74.44 114 HIS A C 1
ATOM 918 O O . HIS A 1 114 ? -15.979 -4.716 15.278 1.00 74.44 114 HIS A O 1
ATOM 924 N N . SER A 1 115 ? -14.842 -3.102 14.222 1.00 78.94 115 SER A N 1
ATOM 925 C CA . SER A 1 115 ? -13.781 -3.013 15.232 1.00 78.94 115 SER A CA 1
ATOM 926 C C . SER A 1 115 ? -14.288 -2.412 16.538 1.00 78.94 115 SER A C 1
ATOM 928 O O . SER A 1 115 ? -13.917 -2.901 17.600 1.00 78.94 115 SER A O 1
ATOM 930 N N . GLU A 1 116 ? -15.167 -1.405 16.485 1.00 81.94 116 GLU A N 1
ATOM 931 C CA . GLU A 1 116 ? -15.778 -0.820 17.683 1.00 81.94 116 GLU A CA 1
ATOM 932 C C . GLU A 1 116 ? -16.637 -1.848 18.439 1.00 81.94 116 GLU A C 1
ATOM 934 O O . GLU A 1 116 ? -16.532 -1.939 19.661 1.00 81.94 116 GLU A O 1
ATOM 939 N N . GLN A 1 117 ? -17.424 -2.672 17.738 1.00 76.19 117 GLN A N 1
ATOM 940 C CA . GLN A 1 117 ? -18.193 -3.764 18.356 1.00 76.19 117 GLN A CA 1
ATOM 941 C C . GLN A 1 117 ? -17.282 -4.801 19.017 1.00 76.19 117 GLN A C 1
ATOM 943 O O . GLN A 1 117 ? -17.463 -5.143 20.188 1.00 76.19 117 GLN A O 1
ATOM 948 N N . LYS A 1 118 ? -16.247 -5.251 18.300 1.00 81.06 118 LYS A N 1
ATOM 949 C CA . LYS A 1 118 ? -15.271 -6.205 18.835 1.00 81.06 118 LYS A CA 1
ATOM 950 C C . LYS A 1 118 ? -14.508 -5.621 20.030 1.00 81.06 118 LYS A C 1
ATOM 952 O O . LYS A 1 118 ? -14.317 -6.311 21.027 1.00 81.06 118 LYS A O 1
ATOM 957 N N . TRP A 1 119 ? -14.124 -4.347 19.983 1.00 83.81 119 TRP A N 1
ATOM 958 C CA . TRP A 1 119 ? -13.471 -3.663 21.100 1.00 83.81 119 TRP A CA 1
ATOM 959 C C . TRP A 1 119 ? -14.383 -3.551 22.324 1.00 83.81 119 TRP A C 1
ATOM 961 O O . TRP A 1 119 ? -13.932 -3.836 23.431 1.00 83.81 119 TRP A O 1
ATOM 971 N N . ARG A 1 120 ? -15.667 -3.212 22.149 1.00 76.44 120 ARG A N 1
ATOM 972 C CA . ARG A 1 120 ? -16.650 -3.187 23.248 1.00 76.44 120 ARG A CA 1
ATOM 973 C C . ARG A 1 120 ? -16.809 -4.566 23.890 1.00 76.44 120 ARG A C 1
ATOM 975 O O . ARG A 1 120 ? -16.841 -4.648 25.116 1.00 76.44 120 ARG A O 1
ATOM 982 N N . TYR A 1 121 ? -16.814 -5.635 23.090 1.00 79.94 121 TYR A N 1
ATOM 983 C CA . TYR A 1 121 ? -16.828 -7.010 23.597 1.00 79.94 121 TYR A CA 1
ATOM 984 C C . TYR A 1 121 ? -15.588 -7.339 24.433 1.00 79.94 121 TYR A C 1
ATOM 986 O O . TYR A 1 121 ? -15.713 -7.775 25.578 1.00 79.94 121 TYR A O 1
ATOM 994 N N . TYR A 1 122 ? -14.392 -7.084 23.895 1.00 82.31 122 TYR A N 1
ATOM 995 C CA . TYR A 1 122 ? -13.146 -7.328 24.623 1.00 82.31 122 TYR A CA 1
ATOM 996 C C . TYR A 1 122 ? -13.062 -6.490 25.898 1.00 82.31 122 TYR A C 1
ATOM 998 O O . TYR A 1 122 ? -12.726 -7.018 26.953 1.00 82.31 122 TYR A O 1
ATOM 1006 N N . ARG A 1 123 ? -13.428 -5.208 25.836 1.00 85.38 123 ARG A N 1
ATOM 1007 C CA . ARG A 1 123 ? -13.436 -4.319 27.000 1.00 85.38 123 ARG A CA 1
ATOM 1008 C C . ARG A 1 123 ? -14.376 -4.828 28.090 1.00 85.38 123 ARG A C 1
ATOM 1010 O O . ARG A 1 123 ? -13.982 -4.850 29.250 1.00 85.38 123 ARG A O 1
ATOM 1017 N N . HIS A 1 124 ? -15.581 -5.266 27.733 1.00 81.12 124 HIS A N 1
ATOM 1018 C CA . HIS A 1 124 ? -16.529 -5.824 28.696 1.00 81.12 124 HIS A CA 1
ATOM 1019 C C . HIS A 1 124 ? -16.017 -7.137 29.306 1.00 81.12 124 HIS A C 1
ATOM 1021 O O . HIS A 1 124 ? -16.081 -7.318 30.519 1.00 81.12 124 HIS A O 1
ATOM 1027 N N . SER A 1 125 ? -15.428 -8.019 28.490 1.00 79.94 125 SER A N 1
ATOM 1028 C CA . SER A 1 125 ? -14.797 -9.252 28.974 1.00 79.94 125 SER A CA 1
ATOM 1029 C C . SER A 1 125 ? -13.658 -8.982 29.958 1.00 79.94 125 SER A C 1
ATOM 1031 O O . SER A 1 125 ? -13.506 -9.730 30.917 1.00 79.94 125 SER A O 1
ATOM 1033 N N . VAL A 1 126 ? -12.860 -7.938 29.722 1.00 82.88 126 VAL A N 1
ATOM 1034 C CA . VAL A 1 126 ? -11.758 -7.553 30.610 1.00 82.88 126 VAL A CA 1
ATOM 1035 C C . VAL A 1 126 ? -1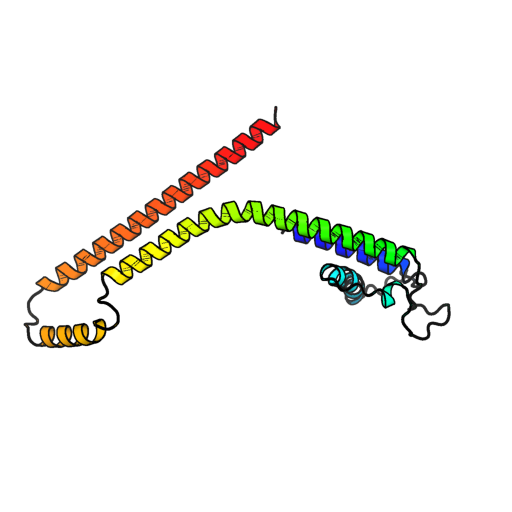2.295 -6.978 31.918 1.00 82.88 126 VAL A C 1
ATOM 1037 O O . VAL A 1 126 ? -11.854 -7.398 32.978 1.00 82.88 126 VAL A O 1
ATOM 1040 N N . ILE A 1 127 ? -13.269 -6.065 31.867 1.00 81.69 127 ILE A N 1
ATOM 1041 C CA . ILE A 1 127 ? -13.840 -5.445 33.075 1.00 81.69 127 ILE A CA 1
ATOM 1042 C C . ILE A 1 127 ? -14.453 -6.503 34.001 1.00 81.69 127 ILE A C 1
ATOM 1044 O O . ILE A 1 127 ? -14.172 -6.487 35.193 1.00 81.69 127 ILE A O 1
ATOM 1048 N N . ILE A 1 128 ? -15.206 -7.458 33.446 1.00 77.00 128 ILE A N 1
ATOM 1049 C CA . ILE A 1 128 ? -15.776 -8.584 34.202 1.00 77.00 128 ILE A CA 1
ATOM 1050 C C . ILE A 1 128 ? -14.679 -9.411 34.890 1.00 77.00 128 ILE A C 1
ATOM 1052 O O . ILE A 1 128 ? -14.823 -9.768 36.052 1.00 77.00 128 ILE A O 1
ATOM 1056 N N . ASP A 1 129 ? -13.570 -9.701 34.203 1.00 76.44 129 ASP A N 1
ATOM 1057 C CA . ASP A 1 129 ? -12.467 -10.475 34.794 1.00 76.44 129 ASP A CA 1
ATOM 1058 C C . ASP A 1 129 ? -11.724 -9.699 35.901 1.00 76.44 129 ASP A C 1
ATOM 1060 O O . ASP A 1 129 ? -11.125 -10.312 36.784 1.00 76.44 129 ASP A O 1
ATOM 1064 N N . PHE A 1 130 ? -11.775 -8.361 35.880 1.00 71.81 130 PHE A N 1
ATOM 1065 C CA . PHE A 1 130 ? -11.201 -7.502 36.920 1.00 71.81 130 PHE A CA 1
ATOM 1066 C C . PHE A 1 130 ? -12.143 -7.237 38.104 1.00 71.81 130 PHE A C 1
ATOM 1068 O O . PHE A 1 130 ? -11.642 -6.947 39.185 1.00 71.81 130 PHE A O 1
ATOM 1075 N N . GLU A 1 131 ? -13.463 -7.351 37.947 1.00 69.69 131 GLU A N 1
ATOM 1076 C CA . GLU A 1 131 ? -14.432 -7.108 39.031 1.00 69.69 131 GLU A CA 1
ATOM 1077 C C . GLU A 1 131 ? -14.332 -8.167 40.146 1.00 69.69 131 GLU A C 1
ATOM 1079 O O . GLU A 1 131 ? -14.355 -7.830 41.328 1.00 69.69 131 GLU A O 1
ATOM 1084 N N . ASP A 1 132 ? -14.085 -9.429 39.781 1.00 64.12 132 ASP A N 1
ATOM 1085 C CA . ASP A 1 132 ? -13.896 -10.537 40.733 1.00 64.12 132 ASP A CA 1
ATOM 1086 C C . ASP A 1 132 ? -12.471 -10.621 41.309 1.00 64.12 132 ASP A C 1
ATOM 1088 O O . ASP A 1 132 ? -12.201 -11.362 42.263 1.00 64.12 132 ASP A O 1
ATOM 1092 N N . ARG A 1 133 ? -11.512 -9.900 40.718 1.00 66.31 133 ARG A N 1
ATOM 1093 C CA . ARG A 1 133 ? -10.104 -9.950 4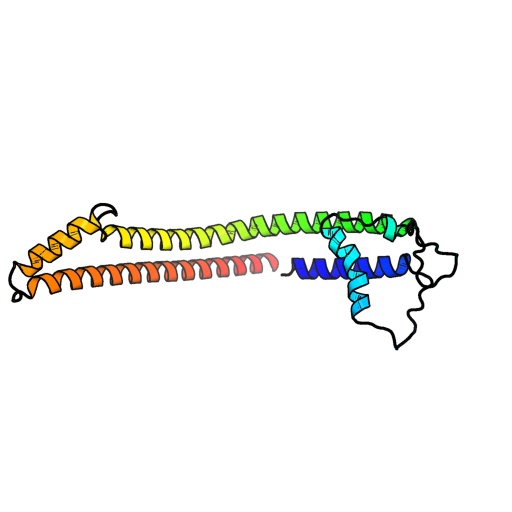1.123 1.00 66.31 133 ARG A CA 1
ATOM 1094 C C . ARG A 1 133 ? -9.770 -8.734 41.975 1.00 66.31 133 ARG A C 1
ATOM 1096 O O . ARG A 1 133 ? -9.681 -7.616 41.484 1.00 66.31 133 ARG A O 1
ATOM 1103 N N . ILE A 1 134 ? -9.482 -8.977 43.255 1.00 60.09 134 ILE A N 1
ATOM 1104 C CA . ILE A 1 134 ? -8.886 -7.977 44.156 1.00 60.09 134 ILE A CA 1
ATOM 1105 C C . ILE A 1 134 ? -7.679 -7.332 43.449 1.00 60.09 134 ILE A C 1
ATOM 1107 O O . ILE A 1 134 ? -6.861 -8.068 42.879 1.00 60.09 134 ILE A O 1
ATOM 1111 N N . PRO A 1 135 ? -7.551 -5.989 43.462 1.00 66.56 135 PRO A N 1
ATOM 1112 C CA . PRO A 1 135 ? -6.552 -5.275 42.680 1.00 66.56 135 PRO A CA 1
ATOM 1113 C C . PRO A 1 135 ? -5.139 -5.804 42.934 1.00 66.56 135 PRO A C 1
ATOM 1115 O O . PRO A 1 135 ? -4.781 -6.22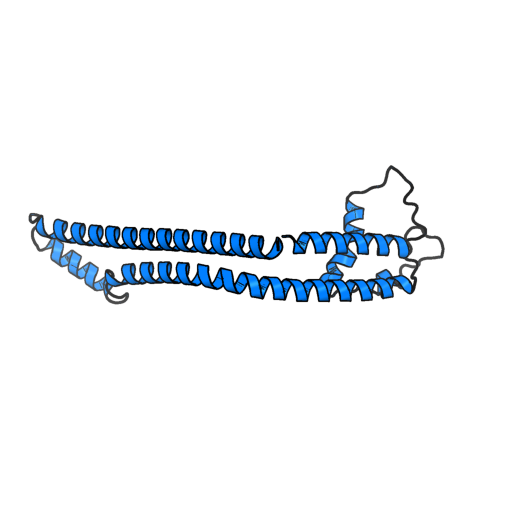1 44.039 1.00 66.56 135 PRO A O 1
ATOM 1118 N N . SER A 1 136 ? -4.332 -5.761 41.872 1.00 64.50 136 SER A N 1
ATOM 1119 C CA . SER A 1 136 ? -3.047 -6.453 41.735 1.00 64.50 136 SER A CA 1
ATOM 1120 C C . SER A 1 136 ? -2.037 -6.321 42.896 1.00 64.50 136 SER A C 1
ATOM 1122 O O . SER A 1 136 ? -1.275 -7.274 43.056 1.00 64.50 136 SER A O 1
ATOM 1124 N N . PRO A 1 137 ? -2.000 -5.262 43.741 1.00 64.12 137 PRO A N 1
ATOM 1125 C CA . PRO A 1 137 ? -1.109 -5.265 44.909 1.00 64.12 137 PRO A CA 1
ATOM 1126 C C . PRO A 1 137 ? -1.644 -6.033 46.137 1.00 64.12 137 PRO A C 1
ATOM 1128 O O . PRO A 1 137 ? -0.855 -6.433 46.986 1.00 64.12 137 PRO A O 1
ATOM 1131 N N . LEU A 1 138 ? -2.956 -6.276 46.255 1.00 63.78 138 LEU A N 1
ATOM 1132 C CA . LEU A 1 138 ? -3.581 -6.890 47.445 1.00 63.78 138 LEU A CA 1
ATOM 1133 C C . LEU A 1 138 ? -3.977 -8.362 47.254 1.00 63.78 138 LEU A C 1
ATOM 1135 O O . LEU A 1 138 ? -4.302 -9.050 48.221 1.00 63.78 138 LEU A O 1
ATOM 1139 N N . ASN A 1 139 ? -3.906 -8.877 46.026 1.00 69.69 139 ASN A N 1
ATOM 1140 C CA . ASN A 1 139 ? -4.238 -10.269 45.712 1.00 69.69 139 ASN A CA 1
ATOM 1141 C C . ASN A 1 139 ? -3.331 -11.269 46.461 1.00 69.69 139 ASN A C 1
ATOM 1143 O O . ASN A 1 139 ? -3.808 -12.264 47.005 1.00 69.69 139 ASN A O 1
ATOM 1147 N N . PHE A 1 140 ? -2.028 -10.981 46.549 1.00 69.56 140 PHE A N 1
ATOM 1148 C CA . PHE A 1 140 ? -1.057 -11.857 47.210 1.00 69.56 140 PHE A CA 1
ATOM 1149 C C . PHE A 1 140 ? -1.279 -11.975 48.733 1.00 69.56 140 PHE A C 1
ATOM 1151 O O . PHE A 1 140 ? -1.458 -13.100 49.208 1.00 69.56 140 PHE A O 1
ATOM 1158 N N . PRO A 1 141 ? -1.358 -10.871 49.511 1.00 76.56 141 PRO A N 1
ATOM 1159 C CA . PRO A 1 141 ? -1.615 -10.965 50.950 1.00 76.56 141 PRO A CA 1
ATOM 1160 C C . PRO A 1 141 ? -3.013 -11.516 51.270 1.00 76.56 141 PRO A C 1
ATOM 1162 O O . PRO A 1 141 ? -3.154 -12.301 52.207 1.00 76.56 141 PRO A O 1
ATOM 1165 N N . PHE A 1 142 ? -4.038 -11.193 50.471 1.00 73.06 142 PHE A N 1
ATOM 1166 C CA . PHE A 1 142 ? -5.399 -11.691 50.697 1.00 73.06 142 PHE A CA 1
ATOM 1167 C C . PHE A 1 142 ? -5.530 -13.202 50.457 1.00 73.06 142 PHE A C 1
ATOM 1169 O O . PHE A 1 142 ? -6.205 -13.891 51.223 1.00 73.06 142 PHE A O 1
ATOM 1176 N N . ARG A 1 143 ? -4.847 -13.754 49.441 1.00 73.56 143 ARG A N 1
ATOM 1177 C CA . ARG A 1 143 ? -4.807 -15.211 49.212 1.00 73.56 143 ARG A CA 1
ATOM 1178 C C . ARG A 1 143 ? -4.113 -15.957 50.346 1.00 73.56 143 ARG A C 1
ATOM 1180 O O . ARG A 1 143 ? -4.608 -17.003 50.758 1.00 73.56 143 ARG A O 1
ATOM 1187 N N . ILE A 1 144 ? -3.010 -15.417 50.866 1.00 76.00 144 ILE A N 1
ATOM 1188 C CA . ILE A 1 144 ? -2.280 -16.012 51.995 1.00 76.00 144 ILE A CA 1
ATOM 1189 C C . ILE A 1 144 ? -3.143 -15.979 53.262 1.00 76.00 144 ILE A C 1
ATOM 1191 O O . ILE A 1 144 ? -3.284 -17.000 53.934 1.00 76.00 144 ILE A O 1
ATOM 1195 N N . PHE A 1 145 ? -3.784 -14.844 53.551 1.00 76.25 145 PHE A N 1
ATOM 1196 C CA . PHE A 1 145 ? -4.679 -14.691 54.699 1.00 76.25 145 PHE A CA 1
ATOM 1197 C C . PHE A 1 145 ? -5.905 -15.612 54.616 1.00 76.25 145 PHE A C 1
ATOM 1199 O O . PHE A 1 145 ? -6.236 -16.291 55.586 1.00 76.25 145 PHE A O 1
ATOM 1206 N N . SER A 1 146 ? -6.547 -15.699 53.447 1.00 68.88 146 SER A N 1
ATOM 1207 C CA . SER A 1 146 ? -7.682 -16.601 53.220 1.00 68.88 146 SER A CA 1
ATOM 1208 C C . SER A 1 146 ? -7.293 -18.071 53.400 1.00 68.88 146 SER A C 1
ATOM 1210 O O . SER A 1 146 ? -8.041 -18.820 54.027 1.00 68.88 146 SER A O 1
ATOM 1212 N N . PHE A 1 147 ? -6.112 -18.480 52.923 1.00 74.25 147 PHE A N 1
ATOM 1213 C CA . PHE A 1 147 ? -5.607 -19.841 53.104 1.00 74.25 147 PHE A CA 1
ATOM 1214 C C . PHE A 1 147 ? -5.362 -20.170 54.586 1.00 74.25 147 PHE A C 1
ATOM 1216 O O . PHE A 1 147 ? -5.805 -21.218 55.052 1.00 74.25 147 PHE A O 1
ATOM 1223 N N . LEU A 1 148 ? -4.747 -19.253 55.344 1.00 74.12 148 LEU A N 1
ATOM 1224 C CA . LEU A 1 148 ? -4.523 -19.400 56.791 1.00 74.12 148 LEU A CA 1
ATOM 1225 C C . LEU A 1 148 ? -5.833 -19.444 57.601 1.00 74.12 148 LEU A C 1
ATOM 1227 O O . LEU A 1 148 ? -5.954 -20.179 58.581 1.00 74.12 148 LEU A O 1
ATOM 1231 N N . TRP A 1 149 ? -6.834 -18.659 57.201 1.00 72.19 149 TRP A N 1
ATOM 1232 C CA . TRP A 1 149 ? -8.149 -18.640 57.848 1.00 72.19 149 TRP A CA 1
ATOM 1233 C C . TRP A 1 149 ? -8.955 -19.912 57.545 1.00 72.19 149 TRP A C 1
ATOM 1235 O O . TRP A 1 149 ? -9.687 -20.421 58.392 1.00 72.19 149 TRP A O 1
ATOM 1245 N N . TYR A 1 150 ? -8.815 -20.454 56.333 1.00 66.12 150 TYR A N 1
ATOM 1246 C CA . TYR A 1 150 ? -9.511 -21.665 55.899 1.00 66.12 150 TYR A CA 1
ATOM 1247 C C . TYR A 1 150 ? -8.966 -22.931 56.572 1.00 66.12 150 TYR A C 1
ATOM 1249 O O . TYR A 1 150 ? -9.736 -23.827 56.906 1.00 66.12 150 TYR A O 1
ATOM 1257 N N . THR A 1 151 ? -7.657 -23.004 56.828 1.00 64.88 151 THR A N 1
ATOM 1258 C CA . THR A 1 151 ? -7.049 -24.138 57.547 1.00 64.88 151 THR A CA 1
ATOM 1259 C C . THR A 1 151 ? -7.369 -24.135 59.043 1.00 64.88 151 THR A C 1
ATOM 1261 O O . THR A 1 151 ? -7.334 -25.189 59.673 1.00 64.88 151 THR A O 1
ATOM 1264 N N . THR A 1 152 ? -7.737 -22.982 59.610 1.00 65.19 152 THR A N 1
ATOM 1265 C CA . THR A 1 152 ? -8.066 -22.822 61.037 1.00 65.19 152 THR A CA 1
ATOM 1266 C C . THR A 1 152 ? -9.568 -22.928 61.344 1.00 65.19 152 THR A C 1
ATOM 1268 O O . THR A 1 152 ? -9.942 -23.212 62.482 1.00 65.19 152 THR A O 1
ATOM 1271 N N . LYS A 1 153 ? -10.457 -22.782 60.349 1.00 60.91 153 LYS A N 1
ATOM 1272 C CA . LYS A 1 153 ? -11.917 -22.956 60.491 1.00 60.91 153 LYS A CA 1
ATOM 1273 C C . LYS A 1 153 ? -12.412 -24.212 59.760 1.00 60.91 153 LYS A C 1
ATOM 1275 O O . LYS A 1 153 ? -12.618 -24.193 58.557 1.00 60.91 153 LYS A O 1
ATOM 1280 N N . CYS A 1 154 ? -12.662 -25.263 60.547 1.00 53.41 154 CYS A N 1
ATOM 1281 C CA . CYS A 1 154 ? -13.495 -26.453 60.292 1.00 53.41 154 CYS A CA 1
ATOM 1282 C C . CYS A 1 154 ? -13.684 -26.929 58.821 1.00 53.41 154 CYS A C 1
ATOM 1284 O O . CYS A 1 154 ? -14.468 -26.336 58.077 1.00 53.41 154 CYS A O 1
ATOM 1286 N N . PRO A 1 155 ? -13.146 -28.108 58.441 1.00 57.66 155 PRO A N 1
ATOM 1287 C CA . PRO A 1 155 ? -13.376 -28.731 57.130 1.00 57.66 155 PRO A CA 1
ATOM 1288 C C . PRO A 1 155 ? -14.823 -29.210 56.870 1.00 57.66 155 PRO A C 1
ATOM 1290 O O . PRO A 1 155 ? -15.127 -29.691 55.779 1.00 57.66 155 PRO A O 1
ATOM 1293 N N . CYS A 1 156 ? -15.726 -29.105 57.849 1.00 55.06 156 CYS A N 1
ATOM 1294 C CA . CYS A 1 156 ? -17.039 -29.757 57.851 1.00 55.06 156 CYS A CA 1
ATOM 1295 C C . CYS A 1 156 ? -18.232 -28.900 57.381 1.00 55.06 156 CYS A C 1
ATOM 1297 O O . CYS A 1 156 ? -19.350 -29.406 57.383 1.00 55.06 156 CYS A O 1
ATOM 1299 N N . CYS A 1 157 ? -18.047 -27.655 56.922 1.00 57.12 157 CYS A N 1
ATOM 1300 C CA . CYS A 1 157 ? -19.161 -26.826 56.429 1.00 57.12 157 CYS A CA 1
ATOM 1301 C C . CYS A 1 157 ? -19.215 -26.744 54.884 1.00 57.12 157 CYS A C 1
ATOM 1303 O O . CYS A 1 157 ? -18.387 -26.065 54.273 1.00 57.12 157 CYS A O 1
ATOM 1305 N N . PRO A 1 158 ? -20.239 -27.323 54.217 1.00 56.31 158 PRO A N 1
ATOM 1306 C CA . PRO A 1 158 ? -20.469 -27.190 52.769 1.00 56.31 158 PRO A CA 1
ATOM 1307 C C . PRO A 1 158 ? -20.903 -25.783 52.307 1.00 56.31 158 PRO A C 1
ATOM 1309 O O . PRO A 1 158 ? -21.120 -25.564 51.113 1.00 56.31 158 PRO A O 1
ATOM 1312 N N . CYS A 1 159 ? -21.065 -24.830 53.228 1.00 55.56 159 CYS A N 1
ATOM 1313 C CA . CYS A 1 159 ? -21.779 -23.574 52.988 1.00 55.56 159 CYS A CA 1
ATOM 1314 C C . CYS A 1 159 ? -21.046 -22.584 52.066 1.00 55.56 159 CYS A C 1
ATOM 1316 O O . CYS A 1 159 ? -21.711 -21.861 51.334 1.00 55.56 159 CYS A O 1
ATOM 1318 N N . TYR A 1 160 ? -19.709 -22.595 52.000 1.00 52.44 160 TYR A N 1
ATOM 1319 C CA . TYR A 1 160 ? -18.959 -21.692 51.107 1.00 52.44 160 TYR A CA 1
ATOM 1320 C C . TYR A 1 160 ? -18.912 -22.177 49.643 1.00 52.44 160 TYR A C 1
ATOM 1322 O O . TYR A 1 160 ? -18.936 -21.379 48.705 1.00 52.44 160 TYR A O 1
ATOM 1330 N N . LYS A 1 161 ? -18.925 -23.502 49.413 1.00 51.16 161 LYS A N 1
ATOM 1331 C CA . LYS A 1 161 ? -18.885 -24.081 48.053 1.00 51.16 161 LYS A CA 1
ATOM 1332 C C . LYS A 1 161 ? -20.143 -23.773 47.232 1.00 51.16 161 LYS A C 1
ATOM 1334 O O . LYS A 1 161 ? -20.075 -23.825 46.005 1.00 51.16 161 LYS A O 1
ATOM 1339 N N . LYS A 1 162 ? -21.277 -23.470 47.878 1.00 53.00 162 LYS A N 1
ATOM 1340 C CA . LYS A 1 162 ? -22.522 -23.090 47.188 1.00 53.00 162 LYS A CA 1
ATOM 1341 C C . LYS A 1 162 ? -22.460 -21.662 46.638 1.00 53.00 162 LYS A C 1
ATOM 1343 O O . LYS A 1 162 ? -22.851 -21.459 45.493 1.00 53.00 162 LYS A O 1
ATOM 1348 N N . THR A 1 163 ? -21.904 -20.714 47.391 1.00 54.94 163 THR A N 1
ATOM 1349 C CA . THR A 1 163 ? -21.829 -19.299 46.993 1.00 54.94 163 THR A CA 1
ATOM 1350 C C . THR A 1 163 ? -20.886 -19.095 45.804 1.00 54.94 163 THR A C 1
ATOM 1352 O O . THR A 1 163 ? -21.280 -18.500 44.808 1.00 54.94 163 THR A O 1
ATOM 1355 N N . ALA A 1 164 ? -19.698 -19.714 45.828 1.00 57.34 164 ALA A N 1
ATOM 1356 C CA . ALA A 1 164 ? -18.726 -19.621 44.728 1.00 57.34 164 ALA A CA 1
ATOM 1357 C C . ALA A 1 164 ? -19.188 -20.305 43.421 1.00 57.34 164 ALA A C 1
ATOM 1359 O O . ALA A 1 164 ? -18.782 -19.916 42.326 1.00 57.34 164 ALA A O 1
ATOM 1360 N N . LYS A 1 165 ? -20.040 -21.341 43.510 1.00 58.47 165 LYS A N 1
ATOM 1361 C CA . LYS A 1 165 ? -20.643 -21.987 42.328 1.00 58.47 165 LYS A CA 1
ATOM 1362 C C . LYS A 1 165 ? -21.778 -21.157 41.725 1.00 58.47 165 LYS A C 1
ATOM 1364 O O . LYS A 1 165 ? -21.922 -21.171 40.504 1.00 58.47 165 LYS A O 1
ATOM 1369 N N . GLY A 1 166 ? -22.567 -20.476 42.560 1.00 64.25 166 GLY A N 1
ATOM 1370 C CA . GLY A 1 166 ? -23.651 -19.594 42.120 1.00 64.25 166 GLY A CA 1
ATOM 1371 C C . GLY A 1 166 ? -23.123 -18.427 41.292 1.00 64.25 166 GLY A C 1
ATOM 1372 O O . GLY A 1 166 ? -23.503 -18.285 40.131 1.00 64.25 166 GLY A O 1
ATOM 1373 N N . ASP A 1 167 ? -22.145 -17.708 41.838 1.00 66.88 167 ASP A N 1
ATOM 1374 C CA . ASP A 1 167 ? -21.568 -16.499 41.240 1.00 66.88 167 ASP A CA 1
ATOM 1375 C C . ASP A 1 167 ? -20.955 -16.756 39.848 1.00 66.88 167 ASP A C 1
ATOM 1377 O O . ASP A 1 167 ? -21.307 -16.145 38.836 1.00 66.88 167 ASP A O 1
ATOM 1381 N N . ARG A 1 168 ? -20.161 -17.828 39.738 1.00 67.00 168 ARG A N 1
ATOM 1382 C CA . ARG A 1 168 ? -19.574 -18.269 38.463 1.00 67.00 168 ARG A CA 1
ATOM 1383 C C . ARG A 1 168 ? -20.617 -18.712 37.436 1.00 67.00 168 ARG A C 1
ATOM 1385 O O . ARG A 1 168 ? -20.410 -18.543 36.233 1.00 67.00 168 ARG A O 1
ATOM 1392 N N . SER A 1 169 ? -21.736 -19.287 37.880 1.00 70.44 169 SER A N 1
ATOM 1393 C CA . SER A 1 169 ? -22.827 -19.673 36.981 1.00 70.44 169 SER A CA 1
ATOM 1394 C C . SER A 1 169 ? -23.573 -18.457 36.426 1.00 70.44 169 SER A C 1
ATOM 1396 O O . SER A 1 169 ? -23.985 -18.480 35.265 1.00 70.44 169 SER A O 1
ATOM 1398 N N . ASP A 1 170 ? -23.688 -17.384 37.207 1.00 77.62 170 ASP A N 1
ATOM 1399 C CA . ASP A 1 170 ? -24.361 -16.153 36.802 1.00 77.62 170 ASP A CA 1
ATOM 1400 C C . ASP A 1 170 ? -23.480 -15.297 35.882 1.00 77.62 170 ASP A C 1
ATOM 1402 O O . ASP A 1 170 ? -23.976 -14.792 34.870 1.00 77.62 170 ASP A O 1
ATOM 1406 N N . MET A 1 171 ? -22.160 -15.256 36.101 1.00 68.12 171 MET A N 1
ATOM 1407 C CA . MET A 1 171 ? -21.208 -14.699 35.128 1.00 68.12 171 MET A CA 1
ATOM 1408 C C . MET A 1 171 ? -21.255 -15.421 33.774 1.00 68.12 171 MET A C 1
ATOM 1410 O O . MET A 1 171 ? -21.318 -14.777 32.725 1.00 68.12 171 MET A O 1
ATOM 1414 N N . LEU A 1 172 ? -21.280 -16.759 33.773 1.00 77.62 172 LEU A N 1
ATOM 1415 C CA . LEU A 1 172 ? -21.389 -17.555 32.543 1.00 77.62 172 LEU A CA 1
ATOM 1416 C C . LEU A 1 172 ? -22.705 -17.289 31.796 1.00 77.62 172 LEU A C 1
ATOM 1418 O O . LEU A 1 172 ? -22.722 -17.281 30.562 1.00 77.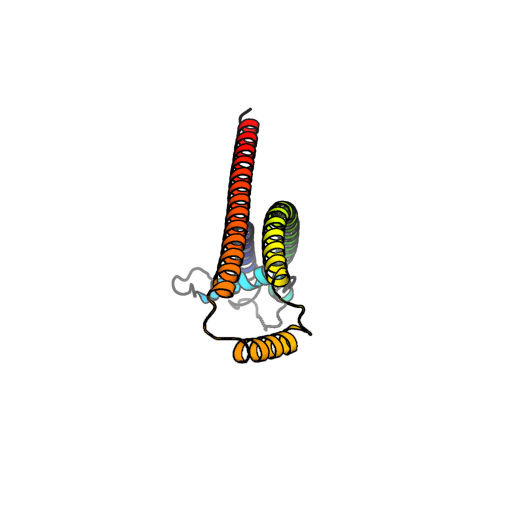62 172 LEU A O 1
ATOM 1422 N N . LYS A 1 173 ? -23.810 -17.053 32.515 1.00 82.19 173 LYS A N 1
ATOM 1423 C CA . LYS A 1 173 ? -25.088 -16.650 31.907 1.00 82.19 173 LYS A CA 1
ATOM 1424 C C . LYS A 1 173 ? -24.988 -15.259 31.285 1.00 82.19 173 LYS A C 1
ATOM 1426 O O . LYS A 1 173 ? -25.380 -15.119 30.129 1.00 82.19 173 LYS A O 1
ATOM 1431 N N . LYS A 1 174 ? -24.406 -14.277 31.986 1.00 79.56 174 LYS A N 1
ATOM 1432 C CA . LYS A 1 174 ? -24.194 -12.913 31.467 1.00 79.56 174 LYS A CA 1
ATOM 1433 C C . LYS A 1 174 ? -23.311 -12.903 30.218 1.00 79.56 174 LYS A C 1
ATOM 1435 O O . LYS A 1 174 ? -23.694 -12.299 29.221 1.00 79.56 174 LYS A O 1
ATOM 1440 N N . GLN A 1 175 ? -22.197 -13.642 30.208 1.00 76.38 175 GLN A N 1
ATOM 1441 C CA . GLN A 1 175 ? -21.349 -13.777 29.014 1.00 76.38 175 GLN A CA 1
ATOM 1442 C C . GLN A 1 175 ? -22.099 -14.408 27.836 1.00 76.38 175 GLN A C 1
ATOM 1444 O O . GLN A 1 175 ? -22.002 -13.926 26.710 1.00 76.38 175 GLN A O 1
ATOM 1449 N N . ARG A 1 176 ? -22.892 -15.460 28.080 1.00 79.75 176 ARG A N 1
ATOM 1450 C CA . ARG A 1 176 ? -23.730 -16.078 27.038 1.00 79.75 176 ARG A CA 1
ATOM 1451 C C . ARG A 1 176 ? -24.806 -15.129 26.522 1.00 79.75 176 ARG A C 1
ATOM 1453 O O . ARG A 1 176 ? -25.133 -15.184 25.342 1.00 79.75 176 ARG A O 1
ATOM 1460 N N . GLN A 1 177 ? -25.376 -14.300 27.387 1.00 83.31 177 GLN A N 1
ATOM 1461 C CA . GLN A 1 177 ? -26.403 -13.332 27.020 1.00 83.31 177 GLN A CA 1
ATOM 1462 C C . GLN A 1 177 ? -25.810 -12.212 26.160 1.00 83.31 177 GLN A C 1
ATOM 1464 O O . GLN A 1 177 ? -26.333 -11.938 25.086 1.00 83.31 177 GLN A O 1
ATOM 1469 N N . PHE A 1 178 ? -24.637 -11.707 26.535 1.00 78.44 178 PHE A N 1
ATOM 1470 C CA . PHE A 1 178 ? -23.890 -10.725 25.752 1.00 78.44 178 PHE A CA 1
ATOM 1471 C C . PHE A 1 178 ? -23.422 -11.289 24.399 1.00 78.44 178 PHE A C 1
ATOM 1473 O O . PHE A 1 178 ? -23.545 -10.641 23.365 1.00 78.44 178 PHE A O 1
ATOM 1480 N N . ALA A 1 179 ? -22.957 -12.543 24.367 1.00 80.25 179 ALA A N 1
ATOM 1481 C CA . ALA A 1 179 ? -22.622 -13.223 23.116 1.00 80.25 179 ALA A CA 1
ATOM 1482 C C . ALA A 1 179 ? -23.852 -13.382 22.203 1.00 80.25 179 ALA A C 1
ATOM 1484 O O . ALA A 1 179 ? -23.751 -13.206 20.992 1.00 80.25 179 ALA A O 1
ATOM 1485 N N . LYS A 1 180 ? -25.032 -13.674 22.769 1.00 84.50 180 LYS A N 1
ATOM 1486 C CA . LYS A 1 180 ? -26.292 -13.723 22.012 1.00 84.50 180 LYS A CA 1
ATOM 1487 C C . LYS A 1 180 ? -26.693 -12.352 21.472 1.00 84.50 180 LYS A C 1
ATOM 1489 O O . LYS A 1 180 ? -27.183 -12.294 20.348 1.00 84.50 180 LYS A O 1
ATOM 1494 N N . GLU A 1 181 ? -26.487 -11.286 22.241 1.00 82.56 181 GLU A N 1
ATOM 1495 C CA . GLU A 1 181 ? -26.739 -9.910 21.804 1.00 82.56 181 GLU A CA 1
ATOM 1496 C C . GLU A 1 181 ? -25.833 -9.526 20.636 1.00 82.56 181 GLU A C 1
ATOM 1498 O O . GLU A 1 181 ? -26.344 -9.077 19.616 1.00 82.56 181 GLU A O 1
ATOM 1503 N N . ILE A 1 182 ? -24.535 -9.834 20.701 1.00 80.44 182 ILE A N 1
ATOM 1504 C CA . ILE A 1 182 ? -23.606 -9.601 19.583 1.00 80.44 182 ILE A CA 1
ATOM 1505 C C . ILE A 1 182 ? -24.022 -10.386 18.340 1.00 80.44 182 ILE A C 1
ATOM 1507 O O . ILE A 1 182 ? -24.072 -9.826 17.251 1.00 80.44 182 ILE A O 1
ATOM 1511 N N . ILE A 1 183 ? -24.393 -11.662 18.481 1.00 81.81 183 ILE A N 1
ATOM 1512 C CA . ILE A 1 183 ? -24.862 -12.480 17.349 1.00 81.81 183 ILE A CA 1
ATOM 1513 C C . ILE A 1 183 ? -26.177 -11.926 16.766 1.00 81.81 183 ILE A C 1
ATOM 1515 O O . ILE A 1 183 ? -26.418 -12.008 15.556 1.00 81.81 183 ILE A O 1
ATOM 1519 N N . ALA A 1 184 ? -27.059 -11.375 17.605 1.00 84.44 184 ALA A N 1
ATOM 1520 C CA . ALA A 1 184 ? -28.293 -10.731 17.164 1.00 84.44 184 ALA A CA 1
ATOM 1521 C C . ALA A 1 184 ? -28.009 -9.410 16.436 1.00 84.44 184 ALA A C 1
ATOM 1523 O O . ALA A 1 184 ? -28.623 -9.146 15.399 1.00 84.44 184 ALA A O 1
ATOM 1524 N N . GLU A 1 185 ? -27.052 -8.629 16.934 1.00 80.50 185 GLU A N 1
ATOM 1525 C CA . GLU A 1 185 ? -26.581 -7.387 16.330 1.00 80.50 185 GLU A CA 1
ATOM 1526 C C . GLU A 1 185 ? -25.914 -7.671 14.975 1.00 80.50 185 GLU A C 1
ATOM 1528 O O . GLU A 1 185 ? -26.327 -7.100 13.970 1.00 80.50 185 GLU A O 1
ATOM 1533 N N . GLU A 1 186 ? -25.030 -8.671 14.879 1.00 79.88 186 GLU A N 1
ATOM 1534 C CA . GLU A 1 186 ? -24.443 -9.141 13.614 1.00 79.88 186 GLU A CA 1
ATOM 1535 C C . GLU A 1 186 ? -25.514 -9.601 12.612 1.00 79.88 186 GLU A C 1
ATOM 1537 O O . GLU A 1 186 ? -25.459 -9.266 11.424 1.00 79.88 186 GLU A O 1
ATOM 1542 N N . LYS A 1 187 ? -26.545 -10.329 13.066 1.00 81.06 187 LYS A N 1
ATOM 1543 C CA . LYS A 1 187 ? -27.687 -10.702 12.212 1.00 81.06 187 LYS A CA 1
ATOM 1544 C C . LYS A 1 187 ? -28.467 -9.482 11.732 1.00 81.06 187 LYS A C 1
ATOM 1546 O O . LYS A 1 187 ? -28.923 -9.471 10.585 1.00 81.06 187 LYS A O 1
ATOM 1551 N N . HIS A 1 188 ? -28.669 -8.488 12.590 1.00 78.00 188 HIS A N 1
ATOM 1552 C CA . HIS A 1 188 ? -29.377 -7.260 12.245 1.00 78.00 188 HIS A CA 1
ATOM 1553 C C . HIS A 1 188 ? -28.581 -6.438 11.223 1.00 78.00 188 HIS A C 1
ATOM 1555 O O . HIS A 1 188 ? -29.128 -5.987 10.214 1.00 78.00 188 HIS A O 1
ATOM 1561 N N . GLU A 1 189 ? -27.270 -6.342 11.407 1.00 73.94 189 GLU A N 1
ATOM 1562 C CA . GLU A 1 189 ? -26.363 -5.683 10.474 1.00 73.94 189 GLU A CA 1
ATOM 1563 C C . GLU A 1 189 ? -26.263 -6.405 9.135 1.00 73.94 189 GLU A C 1
ATOM 1565 O O . GLU A 1 189 ? -26.329 -5.764 8.085 1.00 73.94 189 GLU A O 1
ATOM 1570 N N . GLY A 1 190 ? -26.215 -7.738 9.141 1.00 72.75 190 GLY A N 1
ATOM 1571 C CA . GLY A 1 190 ? -26.262 -8.543 7.923 1.00 72.75 190 GLY A CA 1
ATOM 1572 C C . GLY A 1 190 ? -27.562 -8.342 7.137 1.00 72.75 190 GLY A C 1
ATOM 1573 O O . GLY A 1 190 ? -27.545 -8.291 5.904 1.00 72.75 190 GLY A O 1
ATOM 1574 N N . LYS A 1 191 ? -28.698 -8.167 7.825 1.00 78.12 191 LYS A N 1
ATOM 1575 C CA . LYS A 1 191 ? -29.986 -7.830 7.193 1.00 78.12 191 LYS A CA 1
ATOM 1576 C C . LYS A 1 191 ? -29.986 -6.412 6.619 1.00 78.12 191 LYS A C 1
ATOM 1578 O O . LYS A 1 191 ? -30.455 -6.226 5.497 1.00 78.12 191 LYS A O 1
ATOM 1583 N N . MET A 1 192 ? -29.431 -5.438 7.340 1.00 69.69 192 MET A N 1
ATOM 1584 C CA . MET A 1 192 ? -29.290 -4.056 6.867 1.00 69.69 192 MET A CA 1
ATOM 1585 C C . MET A 1 192 ? -28.379 -3.965 5.634 1.00 69.69 192 MET A C 1
ATOM 1587 O O . MET A 1 192 ? -28.766 -3.348 4.645 1.00 69.69 192 MET A O 1
ATOM 1591 N N . SER A 1 193 ? -27.238 -4.662 5.632 1.00 69.88 193 SER A N 1
ATOM 1592 C CA . SER A 1 193 ? -26.314 -4.731 4.487 1.00 69.88 193 SER A CA 1
ATOM 1593 C C . SER A 1 193 ? -26.967 -5.361 3.246 1.00 69.88 193 SER A C 1
ATOM 1595 O O . SER A 1 193 ? -26.847 -4.838 2.135 1.00 69.88 193 SER A O 1
ATOM 1597 N N . LYS A 1 194 ? -27.760 -6.432 3.417 1.00 75.06 194 LYS A N 1
ATOM 1598 C CA . LYS A 1 194 ? -28.550 -7.024 2.321 1.00 75.06 194 LYS A CA 1
ATOM 1599 C C . LYS A 1 194 ? -29.619 -6.066 1.790 1.00 75.06 194 LYS A C 1
ATOM 1601 O O . LYS A 1 194 ? -29.770 -5.949 0.580 1.00 75.06 194 LYS A O 1
ATOM 1606 N N . LYS A 1 195 ? -30.329 -5.358 2.674 1.00 72.00 195 LYS A N 1
ATOM 1607 C CA . LYS A 1 195 ? -31.377 -4.397 2.295 1.00 72.00 195 LYS A CA 1
ATOM 1608 C C . LYS A 1 195 ? -30.802 -3.203 1.529 1.00 72.00 195 LYS A C 1
ATOM 1610 O O . LYS A 1 195 ? -31.419 -2.762 0.563 1.00 72.00 195 LYS A O 1
ATOM 1615 N N . GLN A 1 196 ? -29.611 -2.742 1.912 1.00 71.62 196 GLN A N 1
ATOM 1616 C CA . GLN A 1 196 ? -28.873 -1.701 1.197 1.00 71.62 196 GLN A CA 1
ATOM 1617 C C . GLN A 1 196 ? -28.482 -2.175 -0.212 1.00 71.62 196 GLN A C 1
ATOM 1619 O O . GLN A 1 196 ? -28.857 -1.541 -1.191 1.00 71.62 196 GLN A O 1
ATOM 1624 N N . ARG A 1 197 ? -27.887 -3.374 -0.337 1.00 69.69 197 ARG A N 1
ATOM 1625 C CA . ARG A 1 197 ? -27.551 -3.974 -1.644 1.00 69.69 197 ARG A CA 1
ATOM 1626 C C . ARG A 1 197 ? -28.763 -4.178 -2.557 1.00 69.69 197 ARG A C 1
ATOM 1628 O O . ARG A 1 197 ? -28.625 -4.060 -3.770 1.00 69.69 197 ARG A O 1
ATOM 1635 N N . THR A 1 198 ? -29.933 -4.511 -2.013 1.00 77.38 198 THR A N 1
ATOM 1636 C CA . THR A 1 198 ? -31.165 -4.653 -2.808 1.00 77.38 198 THR A CA 1
ATOM 1637 C C . THR A 1 198 ? -31.696 -3.300 -3.284 1.00 77.38 198 THR A C 1
ATOM 1639 O O . THR A 1 198 ? -32.139 -3.200 -4.425 1.00 77.38 198 THR A O 1
ATOM 1642 N N . LYS A 1 199 ? -31.611 -2.248 -2.458 1.00 74.38 199 LYS A N 1
ATOM 1643 C CA . LYS A 1 199 ? -31.984 -0.881 -2.859 1.00 74.38 199 LYS A CA 1
ATOM 1644 C C . LYS A 1 199 ? -31.065 -0.328 -3.948 1.00 74.38 199 LYS A C 1
ATOM 1646 O O . LYS A 1 199 ? -31.564 0.198 -4.936 1.00 74.38 199 LYS A O 1
ATOM 1651 N N . ASP A 1 200 ? -29.759 -0.548 -3.814 1.00 75.56 200 ASP A N 1
ATOM 1652 C CA . ASP A 1 200 ? -28.766 -0.121 -4.807 1.00 75.56 200 ASP A CA 1
ATOM 1653 C C . ASP A 1 200 ? -28.936 -0.857 -6.151 1.00 75.56 200 ASP A C 1
ATOM 1655 O O . ASP A 1 200 ? -28.578 -0.331 -7.203 1.00 75.56 200 ASP A O 1
ATOM 1659 N N . LYS A 1 201 ? -29.494 -2.079 -6.137 1.00 72.94 201 LYS A N 1
ATOM 1660 C CA . LYS A 1 201 ? -29.876 -2.814 -7.355 1.00 72.94 201 LYS A CA 1
ATOM 1661 C C . LYS A 1 201 ? -31.166 -2.281 -7.979 1.00 72.94 201 LYS A C 1
ATOM 1663 O O . LYS A 1 201 ? -31.215 -2.140 -9.195 1.00 72.94 201 LYS A O 1
ATOM 1668 N N . LEU A 1 202 ? -32.182 -1.955 -7.174 1.00 73.44 202 LEU A N 1
ATOM 1669 C CA . LEU A 1 202 ? -33.438 -1.387 -7.682 1.00 73.44 202 LEU A CA 1
ATOM 1670 C C . LEU A 1 202 ? -33.207 -0.044 -8.387 1.00 73.44 202 LEU A C 1
ATOM 1672 O O . LEU A 1 202 ? -33.705 0.155 -9.486 1.00 73.44 202 LEU A O 1
ATOM 1676 N N . GLN A 1 203 ? -32.388 0.831 -7.799 1.00 70.38 203 GLN A N 1
ATOM 1677 C CA . GLN A 1 203 ? -32.071 2.148 -8.367 1.00 70.38 203 GLN A CA 1
ATOM 1678 C C . GLN A 1 203 ? -31.264 2.106 -9.672 1.00 70.38 203 GLN A C 1
ATOM 1680 O O . GLN A 1 203 ? -31.212 3.106 -10.370 1.00 70.38 203 GLN A O 1
ATOM 1685 N N . LYS A 1 204 ? -30.630 0.977 -10.008 1.00 68.06 204 LYS A N 1
ATOM 1686 C CA . LYS A 1 204 ? -29.901 0.802 -11.277 1.00 68.06 204 LYS A CA 1
ATOM 1687 C C . LYS A 1 204 ? -30.752 0.210 -12.403 1.00 68.06 204 LYS A C 1
ATOM 1689 O O . LYS A 1 204 ? -30.250 0.067 -13.509 1.00 68.06 204 LYS A O 1
ATOM 1694 N N . THR A 1 205 ? -31.992 -0.187 -12.114 1.00 63.62 205 THR A N 1
ATOM 1695 C CA . THR A 1 205 ? -32.891 -0.848 -13.082 1.00 63.62 205 THR A CA 1
ATOM 1696 C C . THR A 1 205 ? -34.032 0.079 -13.538 1.00 63.62 205 THR A C 1
ATOM 1698 O O . THR A 1 205 ? -34.958 -0.370 -14.204 1.00 63.62 205 THR A O 1
ATOM 1701 N N . THR A 1 206 ? -33.997 1.354 -13.144 1.00 48.97 206 THR A N 1
ATOM 1702 C CA . THR A 1 206 ? -34.935 2.427 -13.523 1.00 48.97 206 THR A CA 1
ATOM 1703 C C . THR A 1 206 ? -34.136 3.534 -14.186 1.00 48.97 206 THR A C 1
ATOM 1705 O O . THR A 1 206 ? -34.655 4.117 -15.158 1.00 48.97 206 THR A O 1
#

Sequence (206 aa):
MQYLVILTILIFAAGVVYHANVYPSHTVTGPSNIEYWRTWTILQIPYWQVYGELFLDTLEGNDDSGCKDDAPNCAAGDWITPVIAAFYMMLTNWLLLNIVIAMFSARFKEIRKHSEQKWRYYRHSVIIDFEDRIPSPLNFPFRIFSFLWYTTKCPCCPCYKKTAKGDRSDMLKKQRQFAKEIIAEEKHEGKMSKKQRTKDKLQKTT